Protein AF-E9CLF5-F1 (afdb_monomer)

Mean predicted aligned error: 4.52 Å

InterPro domains:
  IPR016681 Succinylglutamate desuccinylase [NF003706] (1-187)
  IPR050178 AspA/AstE family [PTHR15162] (9-185)
  IPR055438 Succinylglutamate desuccinylase/Aspartoacylase, catalytic domain [PF24827] (9-186)

Nearest PDB structures (foldseek):
  1yw4-assembly1_A  TM=9.662E-01  e=6.094E-20  Chromobacterium violaceum ATCC 12472
  1yw4-assembly1_B  TM=9.684E-01  e=2.785E-19  Chromobacterium violaceum ATCC 12472
  2bco-assembly1_A  TM=9.380E-01  e=8.314E-17  Vibrio parahaemolyticus
  2g9d-assembly1_A  TM=9.252E-01  e=2.343E-17  Vibrio cholerae MO10
  2bco-assembly2_B  TM=9.350E-01  e=1.777E-16  Vibrio parahaemolyticus

Foldseek 3Di:
DAAPDDAQEAEEEEEPLFQLFCLSVVLLVVVVVCPVVVVDHDRHNYDYYYRAVVNVVVSGRDDPDSLQQQADPPLVVDDDDPSNVRSVVVLVVVCVRLVPDPHAYEYEYEGADQDDDPFFKEKEFADDPDDADPVVVVVRVVVVGSYYHYDPDHGRGPQSNCCVPRVHRYIYIHGGHRDPPPPDDND

Sequence (187 aa):
MTPQRHYRQAIVLSAGIHGNEIAPIELLNQLVSELLAGVRPLAVRLLVVLGTPAAMRAGKRYIHNDMNRLFADPHCDFSHSEETLRAQQLEQEVKRFFDPEAAERFHYDLHTAIRGSCLPRFALLPFQTRPYSGKMLAWLDAADLDALVMHNAPCSTFSYFSSKYFNAASCTLELGKAQPFGRNDLS

Solvent-accessible surface area (backbone atoms only — not comparable to full-atom values): 10250 Å² total; per-residue (Å²): 91,74,40,97,60,92,54,63,38,35,36,38,42,34,15,19,52,38,16,44,26,32,50,44,41,52,52,50,51,51,52,51,49,33,44,75,71,60,76,39,84,66,67,41,31,37,45,82,43,76,52,32,66,70,18,36,78,68,59,25,56,46,85,88,52,66,44,63,56,40,24,69,79,43,52,85,82,51,77,93,46,74,48,54,55,45,47,53,50,50,53,50,51,51,46,59,63,56,55,89,55,83,44,52,43,34,29,46,33,36,41,39,35,91,62,94,52,100,55,50,27,32,34,42,35,50,43,69,96,64,85,78,50,66,69,58,53,52,53,48,57,75,64,69,46,71,41,79,44,74,44,93,54,87,63,30,25,61,30,28,30,42,32,73,79,66,71,21,50,33,24,36,35,30,74,21,73,49,37,61,85,95,64,54,87,86,125

Structure (mmCIF, N/CA/C/O backbone):
data_AF-E9CLF5-F1
#
_entry.id   AF-E9CLF5-F1
#
loop_
_atom_site.group_PDB
_atom_site.id
_atom_site.type_symbol
_atom_site.label_atom_id
_atom_site.label_alt_id
_atom_site.label_comp_id
_atom_site.label_asym_id
_atom_site.label_entity_id
_atom_site.label_seq_id
_atom_site.pdbx_PDB_ins_code
_atom_site.Cartn_x
_atom_site.Cartn_y
_atom_site.Cartn_z
_atom_site.occupancy
_atom_site.B_iso_or_equiv
_atom_site.auth_seq_id
_atom_site.auth_comp_id
_atom_site.auth_asym_id
_atom_site.auth_atom_id
_atom_site.pdbx_PDB_model_num
ATOM 1 N N . MET A 1 1 ? -7.906 12.816 3.319 1.00 92.56 1 MET A N 1
ATOM 2 C CA . MET A 1 1 ? -9.339 13.085 3.555 1.00 92.56 1 MET A CA 1
ATOM 3 C C . MET A 1 1 ? -9.668 12.711 4.992 1.00 92.56 1 MET A C 1
ATOM 5 O O . MET A 1 1 ? -9.296 11.626 5.424 1.00 92.56 1 MET A O 1
ATOM 9 N N . THR A 1 2 ? -10.327 13.596 5.736 1.00 93.56 2 THR A N 1
ATOM 10 C CA . THR A 1 2 ? -10.714 13.349 7.135 1.00 93.56 2 THR A CA 1
ATOM 11 C C . THR A 1 2 ? -12.237 13.395 7.225 1.00 93.56 2 THR A C 1
ATOM 13 O O . THR A 1 2 ? -12.827 14.335 6.688 1.00 93.56 2 THR A O 1
ATOM 16 N N . PRO A 1 3 ? -12.892 12.401 7.845 1.00 93.94 3 PRO A N 1
ATOM 17 C CA . PRO A 1 3 ? -14.340 12.408 7.987 1.00 93.94 3 PRO A CA 1
ATOM 18 C C . PRO A 1 3 ? -14.781 13.494 8.976 1.00 93.94 3 PRO A C 1
ATOM 20 O O . PRO A 1 3 ? -14.044 13.857 9.887 1.00 93.94 3 PRO A O 1
ATOM 23 N N . GLN A 1 4 ? -16.008 13.998 8.817 1.00 89.12 4 GLN A N 1
ATOM 24 C CA . GLN A 1 4 ? -16.581 15.001 9.732 1.00 89.12 4 GLN A CA 1
ATOM 25 C C . GLN A 1 4 ? -16.963 14.419 11.103 1.00 89.12 4 GLN A C 1
ATOM 27 O O . GLN A 1 4 ? -17.153 15.159 12.065 1.00 89.12 4 GLN A O 1
ATOM 32 N N . ARG A 1 5 ? -17.113 13.092 11.192 1.00 89.25 5 ARG A N 1
ATOM 33 C CA . ARG A 1 5 ? -17.436 12.364 12.425 1.00 89.25 5 ARG A CA 1
ATOM 34 C C . ARG A 1 5 ? -16.182 11.718 13.009 1.00 89.25 5 ARG A C 1
ATOM 36 O O . ARG A 1 5 ? -15.187 11.536 12.313 1.00 89.25 5 ARG A O 1
ATOM 43 N N . HIS A 1 6 ? -16.266 11.319 14.278 1.00 92.62 6 HIS A N 1
ATOM 44 C CA . HIS A 1 6 ? -15.228 10.522 14.927 1.00 92.62 6 HIS A CA 1
ATOM 45 C C . HIS A 1 6 ? -14.911 9.264 14.103 1.00 92.62 6 HIS A C 1
ATOM 47 O O . HIS A 1 6 ? -15.822 8.558 13.668 1.00 92.62 6 HIS A O 1
ATOM 53 N N . TYR A 1 7 ? -13.626 8.953 13.950 1.00 95.94 7 TYR A N 1
ATOM 54 C CA . TYR A 1 7 ? -13.136 7.779 13.234 1.00 95.94 7 TYR A CA 1
ATOM 55 C C . TYR A 1 7 ? -12.295 6.898 14.159 1.00 95.94 7 TYR A C 1
ATOM 57 O O . TYR A 1 7 ? -11.710 7.372 15.128 1.00 95.94 7 TYR A O 1
ATOM 65 N N . ARG A 1 8 ? -12.266 5.590 13.891 1.00 96.88 8 ARG A N 1
ATOM 66 C CA . ARG A 1 8 ? -11.454 4.628 14.661 1.00 96.88 8 ARG A CA 1
ATOM 67 C C . ARG A 1 8 ? -10.289 4.061 13.863 1.00 96.88 8 ARG A C 1
ATOM 69 O O . ARG A 1 8 ? -9.427 3.411 14.444 1.00 96.88 8 ARG A O 1
ATOM 76 N N . GLN A 1 9 ? -10.259 4.325 12.558 1.00 97.81 9 GLN A N 1
ATOM 77 C CA . GLN A 1 9 ? -9.212 3.872 11.656 1.00 97.81 9 GLN A CA 1
ATOM 78 C C . GLN A 1 9 ? -8.642 5.033 10.843 1.00 97.81 9 GLN A C 1
ATOM 80 O O . GLN A 1 9 ? -9.388 5.882 10.341 1.00 97.81 9 GLN A O 1
ATOM 85 N N . ALA A 1 10 ? -7.326 5.006 10.677 1.00 98.31 10 ALA A N 1
ATOM 86 C CA . ALA A 1 10 ? -6.585 5.793 9.711 1.00 98.31 10 ALA A CA 1
ATOM 87 C C . ALA A 1 10 ? -5.970 4.839 8.683 1.00 98.31 10 ALA A C 1
ATOM 89 O O . ALA A 1 10 ? -5.188 3.957 9.036 1.00 98.31 10 ALA A O 1
ATOM 90 N N . ILE A 1 11 ? -6.353 4.990 7.420 1.00 98.56 11 ILE A N 1
ATOM 91 C CA . ILE A 1 11 ? -6.013 4.061 6.344 1.00 98.56 11 ILE A CA 1
ATOM 92 C C . ILE A 1 11 ? -5.202 4.794 5.281 1.00 98.56 11 ILE A C 1
ATOM 94 O O . ILE A 1 11 ? -5.620 5.841 4.787 1.00 98.56 11 IL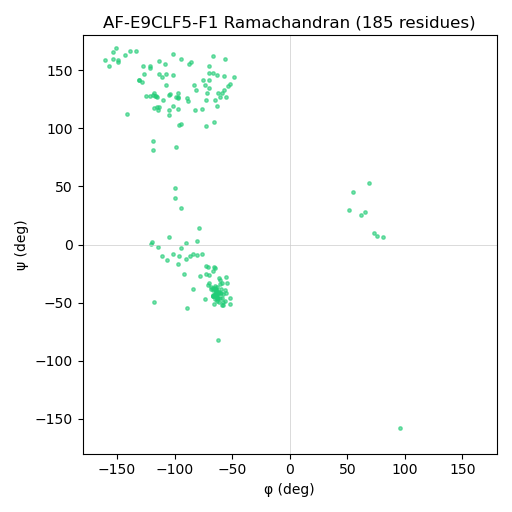E A O 1
ATOM 98 N N . VAL A 1 12 ? -4.060 4.222 4.916 1.00 98.81 12 VAL A N 1
ATOM 99 C CA . VAL A 1 12 ? -3.327 4.559 3.696 1.00 98.81 12 VAL A CA 1
ATOM 100 C C . VAL A 1 12 ? -3.707 3.540 2.626 1.00 98.81 12 VAL A C 1
ATOM 102 O O . VAL A 1 12 ? -3.614 2.334 2.856 1.00 98.81 12 VAL A O 1
ATOM 105 N N . LEU A 1 13 ? -4.147 4.022 1.469 1.00 98.56 13 LEU A N 1
ATOM 106 C CA . LEU A 1 13 ? -4.312 3.223 0.260 1.00 98.56 13 LEU A CA 1
ATOM 107 C C . LEU A 1 13 ? -3.318 3.729 -0.779 1.00 98.56 13 LEU A C 1
ATOM 109 O O . LEU A 1 13 ? -3.429 4.878 -1.212 1.00 98.56 13 LEU A O 1
ATOM 113 N N . SER A 1 14 ? -2.360 2.899 -1.175 1.00 98.56 14 SER A N 1
ATOM 114 C CA . SER A 1 14 ? -1.420 3.223 -2.248 1.00 98.56 14 SER A CA 1
ATOM 115 C C . SER A 1 14 ? -1.665 2.362 -3.474 1.00 98.56 14 SER A C 1
ATOM 117 O O . SER A 1 14 ? -2.030 1.198 -3.370 1.00 98.56 14 SER A O 1
ATOM 119 N N . ALA A 1 15 ? -1.470 2.947 -4.651 1.00 97.69 15 ALA A N 1
ATOM 120 C CA . ALA A 1 15 ? -1.398 2.222 -5.910 1.00 97.69 15 ALA A CA 1
ATOM 121 C C . ALA A 1 15 ? -0.364 2.865 -6.826 1.00 97.69 15 ALA A C 1
ATOM 123 O O . ALA A 1 15 ? 0.048 4.019 -6.648 1.00 97.69 15 ALA A O 1
ATOM 124 N N . GLY A 1 16 ? 0.045 2.118 -7.847 1.00 96.25 16 GLY A N 1
ATOM 125 C CA . GLY A 1 16 ? 0.965 2.623 -8.854 1.00 96.25 16 GLY A CA 1
ATOM 126 C C . GLY A 1 16 ? 2.356 2.932 -8.293 1.00 96.25 16 GLY A C 1
ATOM 127 O O . GLY A 1 16 ? 3.053 3.814 -8.800 1.00 96.25 16 GLY A O 1
ATOM 128 N N . ILE A 1 17 ? 2.773 2.228 -7.234 1.00 97.19 17 ILE A N 1
ATOM 129 C CA . ILE A 1 17 ? 4.188 2.177 -6.840 1.00 97.19 17 ILE A CA 1
ATOM 130 C C . ILE A 1 17 ? 5.015 1.707 -8.044 1.00 97.19 17 ILE A C 1
ATOM 132 O O . ILE A 1 17 ? 6.022 2.337 -8.380 1.00 97.19 17 ILE A O 1
ATOM 136 N N . HIS A 1 18 ? 4.502 0.709 -8.772 1.00 95.56 18 HIS A N 1
ATOM 137 C CA . HIS A 1 18 ? 4.913 0.414 -10.139 1.00 95.56 18 HIS A CA 1
ATOM 138 C C . HIS A 1 18 ? 3.947 1.034 -11.150 1.00 95.56 18 HIS A C 1
ATOM 140 O O . HIS A 1 18 ? 2.735 0.851 -11.067 1.00 95.56 18 HIS A O 1
ATOM 146 N N . GLY A 1 19 ? 4.477 1.755 -12.137 1.00 93.31 19 GLY A N 1
ATOM 147 C CA . GLY A 1 19 ? 3.655 2.538 -13.063 1.00 93.31 19 GLY A CA 1
ATOM 148 C C . GLY A 1 19 ? 2.833 1.723 -14.067 1.00 93.31 19 GLY A C 1
ATOM 149 O O . GLY A 1 19 ? 1.862 2.235 -14.612 1.00 93.31 19 GLY A O 1
ATOM 150 N N . ASN A 1 20 ? 3.192 0.464 -14.314 1.00 91.81 20 ASN A N 1
ATOM 151 C CA . ASN A 1 20 ? 2.503 -0.413 -15.264 1.00 91.81 20 ASN A CA 1
ATOM 152 C C . ASN A 1 20 ? 1.357 -1.229 -14.638 1.00 91.81 20 ASN A C 1
ATOM 154 O O . ASN A 1 20 ? 0.740 -2.036 -15.329 1.00 91.81 20 ASN A O 1
ATOM 158 N N . GLU A 1 21 ? 1.086 -1.049 -13.347 1.00 92.50 21 GLU A N 1
ATOM 159 C CA . GLU A 1 21 ? 0.062 -1.782 -12.600 1.00 92.50 21 GLU A CA 1
ATOM 160 C C . GLU A 1 21 ? -1.203 -0.925 -12.499 1.00 92.50 21 GLU A C 1
ATOM 162 O O . GLU A 1 21 ? -1.399 -0.162 -11.555 1.00 92.50 21 GLU A O 1
ATOM 167 N N . ILE A 1 22 ? -2.029 -0.992 -13.546 1.00 89.31 22 ILE A N 1
ATOM 168 C CA . ILE A 1 22 ? -3.080 0.000 -13.801 1.00 89.31 22 ILE A CA 1
ATOM 169 C C . ILE A 1 22 ? -4.378 -0.264 -13.032 1.00 89.31 22 ILE A C 1
ATOM 171 O O . ILE A 1 22 ? -4.982 0.691 -12.547 1.00 89.31 22 ILE A O 1
ATOM 175 N N . ALA A 1 23 ? -4.791 -1.525 -12.874 1.00 90.25 23 ALA A N 1
ATOM 176 C CA . ALA A 1 23 ? -6.073 -1.868 -12.242 1.00 90.25 23 ALA A CA 1
ATOM 177 C C . ALA A 1 23 ? -6.267 -1.201 -10.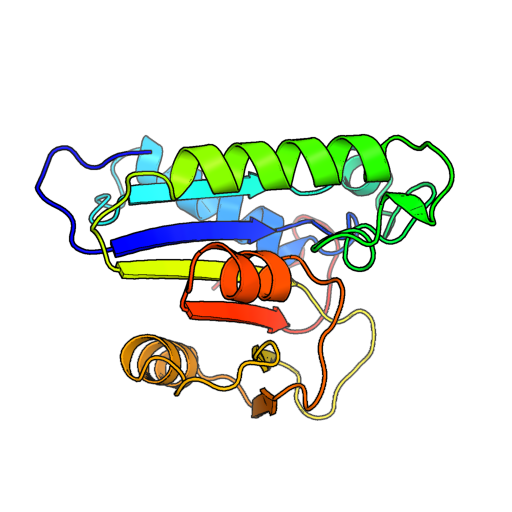866 1.00 90.25 23 ALA A C 1
ATOM 179 O O . ALA A 1 23 ? -7.304 -0.577 -10.636 1.00 90.25 23 ALA A O 1
ATOM 180 N N . PRO A 1 24 ? -5.267 -1.223 -9.960 1.00 93.69 24 PRO A N 1
ATOM 181 C CA . PRO A 1 24 ? -5.431 -0.594 -8.658 1.00 93.69 24 PRO A CA 1
ATOM 182 C C . PRO A 1 24 ? -5.470 0.938 -8.719 1.00 93.69 24 PRO A C 1
ATOM 184 O O . PRO A 1 24 ? -6.091 1.572 -7.869 1.00 93.69 24 PRO A O 1
ATOM 187 N N . ILE A 1 25 ? -4.845 1.549 -9.731 1.00 94.25 25 ILE A N 1
ATOM 188 C CA . ILE A 1 25 ? -4.916 2.999 -9.961 1.00 94.25 25 ILE A CA 1
ATOM 189 C C . ILE A 1 25 ? -6.346 3.388 -10.353 1.00 94.25 25 ILE A C 1
ATOM 191 O O . ILE A 1 25 ? -6.885 4.360 -9.823 1.00 94.25 25 ILE A O 1
ATOM 195 N N . GLU A 1 26 ? -6.973 2.620 -11.246 1.00 93.06 26 GLU A N 1
ATOM 196 C CA . GLU A 1 26 ? -8.363 2.835 -11.661 1.00 93.06 26 GLU A CA 1
ATOM 197 C C . GLU A 1 26 ? -9.336 2.643 -10.495 1.00 93.06 26 GLU A C 1
ATOM 199 O O . GLU A 1 26 ? -10.195 3.499 -10.272 1.00 93.06 26 GLU A O 1
ATOM 204 N N . LEU A 1 27 ? -9.137 1.592 -9.692 1.00 92.75 27 LEU A N 1
ATOM 205 C CA . LEU A 1 27 ? -9.929 1.328 -8.492 1.00 92.75 27 LEU A CA 1
ATOM 206 C C . LEU A 1 27 ? -9.853 2.490 -7.488 1.00 92.75 27 LEU A C 1
ATOM 208 O O . LEU A 1 27 ? -10.880 2.949 -6.983 1.00 92.75 2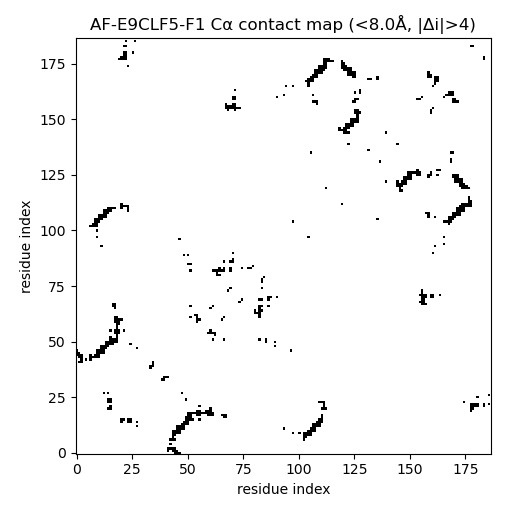7 LEU A O 1
ATOM 212 N N . LEU A 1 28 ? -8.649 3.014 -7.218 1.00 95.44 28 LEU A N 1
ATOM 213 C CA . LEU A 1 28 ? -8.498 4.177 -6.338 1.00 95.44 28 LEU A CA 1
ATOM 214 C C . LEU A 1 28 ? -9.135 5.434 -6.929 1.00 95.44 28 LEU A C 1
ATOM 216 O O . LEU A 1 28 ? -9.750 6.202 -6.189 1.00 95.44 28 LEU A O 1
ATOM 220 N N . ASN A 1 29 ? -9.028 5.647 -8.241 1.00 95.12 29 ASN A N 1
ATOM 221 C CA . ASN A 1 29 ? -9.663 6.785 -8.897 1.00 95.12 29 ASN A CA 1
ATOM 222 C C . ASN A 1 29 ? -11.195 6.725 -8.787 1.00 95.12 29 ASN A C 1
ATOM 224 O O . ASN A 1 29 ? -11.826 7.739 -8.477 1.00 95.12 29 ASN A O 1
ATOM 228 N N . GLN A 1 30 ? -11.790 5.545 -8.981 1.00 94.62 30 GLN A N 1
ATOM 229 C CA . GLN A 1 30 ? -13.224 5.337 -8.786 1.00 94.62 30 GLN A CA 1
ATOM 230 C C . GLN A 1 30 ? -13.626 5.608 -7.332 1.00 94.62 30 GLN A C 1
ATOM 232 O O . GLN A 1 30 ? -14.533 6.405 -7.094 1.00 94.62 30 GLN A O 1
ATOM 237 N N . LEU A 1 31 ? -12.914 5.028 -6.359 1.00 95.50 31 LEU A N 1
ATOM 238 C CA . LEU A 1 31 ? -13.186 5.242 -4.937 1.00 95.50 31 LEU A CA 1
ATOM 239 C C . LEU A 1 31 ? -13.141 6.730 -4.564 1.00 95.50 31 LEU A C 1
ATOM 241 O O . LEU A 1 31 ? -14.053 7.236 -3.913 1.00 95.50 31 LEU A O 1
ATOM 245 N N . VAL A 1 32 ? -12.093 7.447 -4.977 1.00 96.94 32 VAL A N 1
ATOM 246 C CA . VAL A 1 32 ? -11.962 8.885 -4.701 1.00 96.94 32 VAL A CA 1
ATOM 247 C C . VAL A 1 32 ? -13.099 9.667 -5.354 1.00 96.94 32 VAL A C 1
ATOM 249 O O . VAL A 1 32 ? -13.668 10.549 -4.712 1.00 96.94 32 VAL A O 1
ATOM 252 N N . SER A 1 33 ? -13.477 9.320 -6.584 1.00 96.88 33 SER A N 1
ATOM 253 C CA . SER A 1 33 ? -14.590 9.963 -7.290 1.00 96.88 33 SER A CA 1
ATOM 254 C C . SER A 1 33 ? -15.921 9.761 -6.558 1.00 96.88 33 SER A C 1
ATOM 256 O O . SER A 1 33 ? -16.644 10.731 -6.334 1.00 96.88 33 SER A O 1
ATOM 258 N N . GLU A 1 34 ? -16.222 8.539 -6.106 1.00 96.88 34 GLU A N 1
ATOM 259 C CA . GLU A 1 34 ? -17.423 8.228 -5.316 1.00 96.88 34 GLU A CA 1
ATOM 260 C C . GLU A 1 34 ? -17.460 8.988 -3.982 1.00 96.88 34 GLU A C 1
ATOM 262 O O . GLU A 1 34 ? -18.515 9.486 -3.578 1.00 96.88 34 GLU A O 1
ATOM 267 N N . LEU A 1 35 ? -16.315 9.093 -3.297 1.00 96.12 35 LEU A N 1
ATOM 268 C CA . LEU A 1 35 ? -16.198 9.821 -2.031 1.00 96.12 35 LEU A CA 1
ATOM 269 C C . LEU A 1 35 ? -16.411 11.328 -2.223 1.00 96.12 35 LEU A C 1
ATOM 271 O O . LEU A 1 35 ? -17.119 11.953 -1.437 1.00 96.12 35 LEU A O 1
ATOM 275 N N . LEU A 1 36 ? -15.811 11.918 -3.261 1.00 95.62 36 LEU A N 1
ATOM 276 C CA . LEU A 1 36 ? -15.941 13.349 -3.557 1.00 95.62 36 LEU A CA 1
ATOM 277 C C . LEU A 1 36 ? -17.343 13.714 -4.059 1.00 95.62 36 LEU A C 1
ATOM 279 O O . LEU A 1 36 ? -17.835 14.795 -3.748 1.00 95.62 36 LEU A O 1
ATOM 283 N N . ALA A 1 37 ? -18.000 12.807 -4.785 1.00 96.69 37 ALA A N 1
ATOM 284 C CA . ALA A 1 37 ? -19.384 12.969 -5.225 1.00 96.69 37 ALA A CA 1
ATOM 285 C C . ALA A 1 37 ? -20.415 12.736 -4.101 1.00 96.69 37 ALA A C 1
ATOM 287 O O . ALA A 1 37 ? -21.604 12.966 -4.306 1.00 96.69 37 ALA A O 1
ATOM 288 N N . GLY A 1 38 ? -19.989 12.256 -2.926 1.00 94.69 38 GLY A N 1
ATOM 289 C CA . GLY A 1 38 ? -20.881 11.928 -1.811 1.00 94.69 38 GLY A CA 1
ATOM 290 C C . GLY A 1 38 ? -21.714 10.657 -2.018 1.00 94.69 38 GLY A C 1
ATOM 291 O O . GLY A 1 38 ? -22.595 10.376 -1.209 1.00 94.69 38 GLY A O 1
ATOM 292 N N . VAL A 1 39 ? -21.426 9.873 -3.063 1.00 96.81 39 VAL A N 1
ATOM 293 C CA . VAL A 1 39 ? -22.065 8.571 -3.333 1.00 96.81 39 VAL A CA 1
ATOM 294 C C . VAL A 1 39 ? -21.728 7.578 -2.223 1.00 96.81 39 VAL A C 1
ATOM 296 O O . VAL A 1 39 ? -22.579 6.801 -1.790 1.00 96.81 39 VAL A O 1
ATOM 299 N N . ARG A 1 40 ? -20.488 7.634 -1.723 1.00 93.94 40 ARG A N 1
ATOM 300 C CA . ARG A 1 40 ? -20.011 6.811 -0.612 1.00 93.94 40 ARG A CA 1
ATOM 301 C C . ARG A 1 40 ? -19.631 7.698 0.578 1.00 93.94 40 ARG A C 1
ATOM 303 O O . ARG A 1 40 ? -18.834 8.620 0.411 1.00 93.94 40 ARG A O 1
ATOM 310 N N . PRO A 1 41 ? -20.139 7.434 1.796 1.00 94.31 41 PRO A N 1
ATOM 311 C CA . PRO A 1 41 ? -19.734 8.193 2.972 1.00 94.31 41 PRO A CA 1
ATOM 312 C C . PRO A 1 41 ? -18.315 7.813 3.417 1.00 94.31 41 PRO A C 1
ATOM 314 O O . PRO A 1 41 ? -17.965 6.634 3.501 1.00 94.31 41 PRO A O 1
ATOM 317 N N . LEU A 1 42 ? -17.506 8.811 3.778 1.00 96.62 42 LEU A N 1
ATOM 318 C CA . LEU A 1 42 ? -16.195 8.588 4.387 1.00 96.62 42 LEU A CA 1
ATOM 319 C C . LEU A 1 42 ? -16.350 8.324 5.894 1.00 96.62 42 LEU A C 1
ATOM 321 O O . LEU A 1 42 ? -16.769 9.209 6.638 1.00 96.62 42 LEU A O 1
ATOM 325 N N . ALA A 1 43 ? -15.991 7.119 6.346 1.00 95.56 43 ALA A N 1
ATOM 326 C CA . ALA A 1 43 ? -16.063 6.715 7.760 1.00 95.56 43 ALA A CA 1
ATOM 327 C C . ALA A 1 43 ? -14.692 6.623 8.459 1.00 95.56 43 ALA A C 1
ATOM 329 O O . ALA A 1 43 ? -14.618 6.538 9.684 1.00 95.56 43 ALA A O 1
ATOM 330 N N . VAL A 1 44 ? -13.607 6.640 7.684 1.00 96.75 44 VAL A N 1
ATOM 331 C CA . VAL A 1 44 ? -12.223 6.499 8.156 1.00 96.75 44 VAL A CA 1
ATOM 332 C C . VAL A 1 44 ? -11.415 7.719 7.750 1.00 96.75 44 VAL A C 1
ATOM 334 O O . VAL A 1 44 ? -11.723 8.359 6.742 1.00 96.75 44 VAL A O 1
ATOM 337 N N . ARG A 1 45 ? -10.354 8.039 8.491 1.00 97.81 45 ARG A N 1
ATOM 338 C CA . ARG A 1 45 ? -9.362 8.991 7.992 1.00 97.81 45 ARG A CA 1
ATOM 339 C C . ARG A 1 45 ? -8.558 8.296 6.897 1.00 97.81 45 ARG A C 1
ATOM 341 O O . ARG A 1 45 ? -8.036 7.212 7.116 1.00 97.81 45 ARG A O 1
ATOM 348 N N . LEU A 1 46 ? -8.508 8.884 5.709 1.00 98.25 46 LEU A N 1
ATOM 349 C CA . LEU A 1 46 ? -8.001 8.229 4.504 1.00 98.25 46 LEU A CA 1
ATOM 350 C C . LEU A 1 46 ? -6.891 9.059 3.859 1.00 98.25 46 LEU A C 1
ATOM 352 O O . LEU A 1 46 ? -7.095 10.238 3.557 1.00 98.25 46 LEU A O 1
ATOM 356 N N . LEU A 1 47 ? -5.747 8.439 3.591 1.00 98.56 47 LEU A N 1
ATOM 357 C CA . LEU A 1 47 ? -4.723 8.943 2.681 1.00 98.56 47 LEU A CA 1
ATOM 358 C C . LEU A 1 47 ? -4.707 8.056 1.437 1.00 98.56 47 LEU A C 1
ATOM 360 O O . LEU A 1 47 ? -4.530 6.847 1.544 1.00 98.56 47 LEU A O 1
ATOM 364 N N . VAL A 1 48 ? -4.880 8.663 0.265 1.00 98.31 48 VAL A N 1
ATOM 365 C CA . VAL A 1 48 ? -4.756 7.980 -1.026 1.00 98.31 48 VAL A CA 1
ATOM 366 C C . VAL A 1 48 ? -3.438 8.402 -1.660 1.00 98.31 48 VAL A C 1
ATOM 368 O O . VAL A 1 48 ? -3.150 9.596 -1.745 1.00 98.31 48 VAL A O 1
ATOM 371 N N . VAL A 1 49 ? -2.636 7.430 -2.084 1.00 98.12 49 VAL A N 1
ATOM 372 C CA . VAL A 1 49 ? -1.296 7.636 -2.633 1.00 98.12 49 VAL A CA 1
ATOM 373 C C . VAL A 1 49 ? -1.222 7.075 -4.047 1.00 98.12 49 VAL A C 1
ATOM 375 O O . VAL A 1 49 ? -1.498 5.902 -4.281 1.00 98.12 49 VAL A O 1
ATOM 378 N N . LEU A 1 50 ? -0.762 7.907 -4.980 1.00 96.75 50 LEU A N 1
ATOM 379 C CA . LEU A 1 50 ? -0.269 7.457 -6.279 1.00 96.75 50 LEU A CA 1
ATOM 380 C C . LEU A 1 50 ? 1.257 7.454 -6.249 1.00 96.75 50 LEU A C 1
ATOM 382 O O . LEU A 1 50 ? 1.875 8.500 -6.032 1.00 96.75 50 LEU A O 1
ATOM 386 N N . GLY A 1 51 ? 1.849 6.279 -6.451 1.00 95.56 51 GLY A N 1
ATOM 387 C CA . GLY A 1 51 ? 3.280 6.038 -6.301 1.00 95.56 51 GLY A CA 1
ATOM 388 C C . GLY A 1 51 ? 4.146 6.855 -7.256 1.00 95.56 51 GLY A C 1
ATOM 389 O O . GLY A 1 51 ? 4.659 7.910 -6.877 1.00 95.56 51 GLY A O 1
ATOM 390 N N . THR A 1 52 ? 4.298 6.377 -8.494 1.00 93.06 52 THR A N 1
ATOM 391 C CA . THR A 1 52 ? 5.254 6.919 -9.475 1.00 93.06 52 THR A CA 1
ATOM 392 C C . THR A 1 52 ? 4.550 7.463 -10.730 1.00 93.06 52 THR A C 1
ATOM 394 O O . THR A 1 52 ? 4.532 6.790 -11.764 1.00 93.06 52 THR A O 1
ATOM 397 N N . PRO A 1 53 ? 4.004 8.700 -10.717 1.00 92.25 53 PRO A N 1
ATOM 398 C CA . PRO A 1 53 ? 3.304 9.275 -11.872 1.00 92.25 53 PRO A CA 1
ATOM 399 C C . PRO A 1 53 ? 4.109 9.296 -13.180 1.00 92.25 53 PRO A C 1
ATOM 401 O O . PRO A 1 53 ? 3.534 9.161 -14.257 1.00 92.25 53 PRO A O 1
ATOM 404 N N . ALA A 1 54 ? 5.435 9.457 -13.112 1.00 92.81 54 ALA A N 1
ATOM 405 C CA . ALA A 1 54 ? 6.299 9.403 -14.292 1.00 92.81 54 ALA A CA 1
ATOM 406 C C . ALA A 1 54 ? 6.296 8.007 -14.942 1.00 92.81 54 ALA A C 1
ATOM 408 O O . ALA A 1 54 ? 6.076 7.891 -16.147 1.00 92.81 54 ALA A O 1
ATOM 409 N N . ALA A 1 55 ? 6.449 6.950 -14.138 1.00 94.69 55 ALA A N 1
ATOM 410 C CA . ALA A 1 55 ? 6.380 5.568 -14.602 1.00 94.69 55 ALA A CA 1
ATOM 411 C C . ALA A 1 55 ? 4.979 5.214 -15.124 1.00 94.69 55 ALA A C 1
ATOM 413 O O . ALA A 1 55 ? 4.875 4.546 -16.151 1.00 94.69 55 ALA A O 1
ATOM 414 N N . MET A 1 56 ? 3.919 5.728 -14.482 1.00 93.50 56 MET A N 1
ATOM 415 C CA . MET A 1 56 ? 2.533 5.567 -14.946 1.00 93.50 56 MET A CA 1
ATOM 416 C C . MET A 1 56 ? 2.341 6.139 -16.350 1.00 93.50 56 MET A C 1
ATOM 418 O O . MET A 1 56 ? 1.889 5.435 -17.249 1.00 93.50 56 MET A O 1
ATOM 422 N N . ARG A 1 57 ? 2.747 7.399 -16.572 1.00 93.12 57 ARG A N 1
ATOM 423 C CA . ARG A 1 57 ? 2.660 8.043 -17.895 1.00 93.12 57 ARG A CA 1
ATOM 424 C C . ARG A 1 57 ? 3.472 7.305 -18.957 1.00 93.12 57 ARG A C 1
ATOM 426 O O . ARG A 1 57 ? 3.072 7.275 -20.114 1.00 93.12 57 ARG A O 1
ATOM 433 N N . ALA A 1 58 ? 4.603 6.722 -18.567 1.00 93.94 58 ALA A N 1
ATOM 434 C CA . ALA A 1 58 ? 5.446 5.936 -19.460 1.00 93.94 58 ALA A CA 1
ATOM 435 C C . ALA A 1 58 ? 4.945 4.494 -19.678 1.00 93.94 58 ALA A C 1
ATOM 437 O O . ALA A 1 58 ? 5.518 3.790 -20.507 1.00 93.94 58 ALA A O 1
ATOM 438 N N . GLY A 1 59 ? 3.940 4.027 -18.926 1.00 90.94 59 GLY A N 1
ATOM 439 C CA . GLY A 1 59 ? 3.492 2.631 -18.937 1.00 90.94 59 GLY A CA 1
ATOM 440 C C . GLY A 1 59 ? 4.573 1.636 -18.495 1.00 90.94 59 GLY A C 1
ATOM 441 O O . GLY A 1 59 ? 4.565 0.481 -18.918 1.00 90.94 59 GLY A O 1
ATOM 442 N N . LYS A 1 60 ? 5.542 2.080 -17.685 1.00 93.81 60 LYS A N 1
ATOM 443 C CA . LYS A 1 60 ? 6.685 1.275 -17.231 1.00 93.81 60 LYS A CA 1
ATOM 444 C C . LYS A 1 60 ? 6.546 0.916 -15.760 1.00 93.81 60 LYS A C 1
ATOM 446 O O . LYS A 1 60 ? 5.935 1.649 -14.992 1.00 93.81 60 LYS A O 1
ATOM 451 N N . ARG A 1 61 ? 7.186 -0.183 -15.351 1.00 93.31 61 ARG A N 1
ATOM 452 C CA . ARG A 1 61 ? 7.288 -0.559 -13.933 1.00 93.31 61 ARG A CA 1
ATOM 453 C C . ARG A 1 61 ? 7.952 0.545 -13.110 1.00 93.31 61 ARG A C 1
ATOM 455 O O . ARG A 1 61 ? 7.394 0.984 -12.115 1.00 93.31 61 ARG A O 1
ATOM 462 N N . TYR A 1 62 ? 9.094 1.029 -13.577 1.00 93.94 62 TYR A N 1
ATOM 463 C CA . TYR A 1 62 ? 9.836 2.166 -13.036 1.00 93.94 62 TYR A CA 1
ATOM 464 C C . TYR A 1 62 ? 10.613 2.847 -14.174 1.00 93.94 62 TYR A C 1
ATOM 466 O O . TYR A 1 62 ? 10.683 2.302 -15.282 1.00 93.94 62 TYR A O 1
ATOM 474 N N . ILE A 1 63 ? 11.169 4.036 -13.933 1.00 93.50 63 ILE A N 1
ATOM 475 C CA . ILE A 1 63 ? 12.011 4.750 -14.902 1.00 93.50 63 ILE A CA 1
ATOM 476 C C . ILE A 1 63 ? 13.477 4.341 -14.723 1.00 93.50 63 ILE A C 1
ATOM 478 O O . ILE A 1 63 ? 14.092 3.867 -15.678 1.00 93.50 63 ILE A O 1
ATOM 482 N N . HIS A 1 64 ? 14.009 4.467 -13.506 1.00 91.50 64 HIS A N 1
ATOM 483 C CA . HIS A 1 64 ? 15.396 4.164 -13.153 1.00 91.50 64 HIS A CA 1
ATOM 484 C C . HIS A 1 64 ? 15.507 3.047 -12.115 1.00 91.50 64 HIS A C 1
ATOM 486 O O . HIS A 1 64 ? 16.249 2.093 -12.334 1.00 91.50 64 HIS A O 1
ATOM 492 N N . ASN A 1 65 ? 14.755 3.137 -11.015 1.00 90.75 65 ASN A N 1
ATOM 493 C CA . ASN A 1 65 ? 14.867 2.221 -9.878 1.00 90.75 65 ASN A CA 1
ATOM 494 C C . ASN A 1 65 ? 13.496 1.692 -9.451 1.00 90.75 65 ASN A C 1
ATOM 496 O O . ASN A 1 65 ? 12.519 2.438 -9.422 1.00 90.75 65 ASN A O 1
ATOM 500 N N . ASP A 1 66 ? 13.427 0.416 -9.065 1.00 92.81 66 ASP A N 1
ATOM 501 C CA . ASP A 1 66 ? 12.206 -0.161 -8.497 1.00 92.81 66 ASP A CA 1
ATOM 502 C C . ASP A 1 66 ? 11.903 0.506 -7.146 1.00 92.81 66 ASP A C 1
ATOM 504 O O . ASP A 1 66 ? 12.565 0.236 -6.143 1.00 92.81 66 ASP A O 1
ATOM 508 N N . MET A 1 67 ? 10.896 1.386 -7.126 1.00 93.50 67 MET A N 1
ATOM 509 C CA . MET A 1 67 ? 10.555 2.172 -5.943 1.00 93.50 67 MET A CA 1
ATOM 510 C C . MET A 1 67 ? 10.145 1.295 -4.755 1.00 93.50 67 MET A C 1
ATOM 512 O O . MET A 1 67 ? 10.431 1.659 -3.618 1.00 93.50 67 MET A O 1
ATOM 516 N N . ASN A 1 68 ? 9.585 0.099 -4.985 1.00 94.19 68 ASN A N 1
ATOM 517 C CA . ASN A 1 68 ? 9.239 -0.835 -3.908 1.00 94.19 68 ASN A CA 1
ATOM 518 C C . ASN A 1 68 ? 10.454 -1.617 -3.364 1.00 94.19 68 ASN A C 1
ATOM 520 O O . ASN A 1 68 ? 10.304 -2.631 -2.678 1.00 94.19 68 ASN A O 1
ATOM 524 N N . ARG A 1 69 ? 11.669 -1.167 -3.702 1.00 93.56 69 ARG A N 1
ATOM 525 C CA . ARG A 1 69 ? 12.945 -1.558 -3.087 1.00 93.56 69 ARG A CA 1
ATOM 526 C C . ARG A 1 69 ? 13.616 -0.410 -2.348 1.00 93.56 69 ARG A C 1
ATOM 528 O O . ARG A 1 69 ? 14.682 -0.625 -1.773 1.00 93.56 69 ARG A O 1
ATOM 535 N N . LEU A 1 70 ? 13.012 0.777 -2.386 1.00 93.94 70 LEU A N 1
ATOM 536 C CA . LEU A 1 70 ? 13.588 2.005 -1.865 1.00 93.94 70 LEU A CA 1
ATOM 537 C C . LEU A 1 70 ? 13.019 2.396 -0.493 1.00 93.94 70 LEU A C 1
ATOM 539 O O . LEU A 1 70 ? 13.568 3.289 0.125 1.00 93.94 70 LEU A O 1
ATOM 543 N N . PHE A 1 71 ? 11.989 1.740 0.035 1.00 94.88 71 PHE A N 1
ATOM 544 C CA . PHE A 1 71 ? 11.405 2.125 1.326 1.00 94.88 71 PHE A CA 1
ATOM 545 C C . PHE A 1 71 ? 12.118 1.490 2.526 1.00 94.88 71 PHE A C 1
ATOM 547 O O . PHE A 1 71 ? 12.694 0.411 2.406 1.00 94.88 71 PHE A O 1
ATOM 554 N N . ALA A 1 72 ? 11.993 2.106 3.705 1.00 89.12 72 ALA A N 1
ATOM 555 C CA . ALA A 1 72 ? 12.497 1.621 4.997 1.00 89.12 72 ALA A CA 1
ATOM 556 C C . ALA A 1 72 ? 14.032 1.597 5.166 1.00 89.12 72 ALA A C 1
ATOM 558 O O . ALA A 1 72 ? 14.594 0.583 5.584 1.00 89.12 72 ALA A O 1
ATOM 559 N N . ASP A 1 73 ? 14.677 2.742 4.914 1.00 78.75 73 ASP A N 1
ATOM 560 C CA . ASP A 1 73 ? 16.131 3.019 5.004 1.00 78.75 73 ASP A CA 1
ATOM 561 C C . ASP A 1 73 ? 17.081 2.596 3.849 1.00 78.75 73 ASP A C 1
ATOM 563 O O . ASP A 1 73 ? 18.284 2.795 4.002 1.00 78.75 73 ASP A O 1
ATOM 567 N N . PRO A 1 74 ? 16.674 2.080 2.676 1.00 65.62 74 PRO A N 1
ATOM 568 C CA . PRO A 1 74 ? 17.635 1.655 1.654 1.00 65.62 74 PRO A CA 1
ATOM 569 C C . PRO A 1 74 ? 18.112 2.822 0.770 1.00 65.62 74 PRO A C 1
ATOM 571 O O . PRO A 1 74 ? 19.036 2.646 -0.012 1.00 65.62 74 PRO A O 1
ATOM 574 N N . HIS A 1 75 ? 17.521 4.023 0.876 1.00 61.84 75 HIS A N 1
ATOM 575 C CA . HIS A 1 75 ? 17.862 5.186 0.039 1.00 61.84 75 HIS A CA 1
ATOM 576 C C . HIS A 1 75 ? 19.339 5.586 0.070 1.00 61.84 75 HIS A C 1
ATOM 578 O O . HIS A 1 75 ? 19.820 6.162 -0.901 1.00 61.84 75 HIS A O 1
ATOM 584 N N . CYS A 1 76 ? 20.045 5.309 1.168 1.00 59.38 76 CYS A N 1
ATOM 585 C CA . CYS A 1 76 ? 21.460 5.646 1.314 1.00 59.38 76 CYS A CA 1
ATOM 586 C C . CYS A 1 76 ? 22.363 4.846 0.362 1.00 59.38 76 CYS A C 1
ATOM 588 O O . CYS A 1 76 ? 23.448 5.317 0.030 1.00 59.38 76 CYS A O 1
ATOM 590 N N . ASP A 1 77 ? 21.901 3.681 -0.102 1.00 71.12 77 ASP A N 1
ATOM 591 C CA . ASP A 1 77 ? 22.677 2.768 -0.947 1.00 71.12 77 ASP A CA 1
ATOM 592 C C . ASP A 1 77 ? 22.391 2.949 -2.450 1.00 71.12 77 ASP A C 1
ATOM 594 O O . ASP A 1 77 ? 23.100 2.392 -3.291 1.00 71.12 77 ASP A O 1
ATOM 598 N N . PHE A 1 78 ? 21.367 3.732 -2.816 1.00 75.38 78 PHE A N 1
ATOM 599 C CA . PHE A 1 78 ? 21.000 3.989 -4.211 1.00 75.38 78 PHE A CA 1
ATOM 600 C C . PHE A 1 78 ? 21.502 5.347 -4.693 1.00 75.38 78 PHE A C 1
ATOM 602 O O . PHE A 1 78 ? 21.503 6.342 -3.968 1.00 75.38 78 PHE A O 1
ATOM 609 N N . SER A 1 79 ? 21.873 5.409 -5.973 1.00 80.81 79 SER A N 1
ATOM 610 C CA . SER A 1 79 ? 22.158 6.681 -6.624 1.00 80.81 79 SER A CA 1
ATOM 611 C C . SER A 1 79 ? 20.910 7.564 -6.667 1.00 80.81 79 SER A C 1
ATOM 613 O O . SER A 1 79 ? 19.775 7.100 -6.821 1.00 80.81 79 SER A O 1
ATOM 615 N N . HIS A 1 80 ? 21.139 8.870 -6.548 1.00 84.12 80 HIS A N 1
ATOM 616 C CA . HIS A 1 80 ? 20.082 9.865 -6.625 1.00 84.12 80 HIS A CA 1
ATOM 617 C C . HIS A 1 80 ? 19.294 9.741 -7.939 1.00 84.12 80 HIS A C 1
ATOM 619 O O . HIS A 1 80 ? 19.865 9.741 -9.028 1.00 84.12 80 HIS A O 1
ATOM 625 N N . SER A 1 81 ? 17.975 9.638 -7.818 1.00 88.69 81 SER A N 1
ATOM 626 C CA . SER A 1 81 ? 17.015 9.513 -8.920 1.00 88.69 81 SER A CA 1
ATOM 627 C C . SER A 1 81 ? 15.647 10.066 -8.517 1.00 88.69 81 SER A C 1
ATOM 629 O O . SER A 1 81 ? 15.361 10.248 -7.327 1.00 88.69 81 SER A O 1
ATOM 631 N N . GLU A 1 82 ? 14.772 10.291 -9.498 1.00 90.06 82 GLU A N 1
ATOM 632 C CA . GLU A 1 82 ? 13.397 10.728 -9.239 1.00 90.06 82 GLU A CA 1
ATOM 633 C C . GLU A 1 82 ? 12.655 9.763 -8.302 1.00 90.06 82 GLU A C 1
ATOM 635 O O . GLU A 1 82 ? 11.953 10.218 -7.400 1.00 90.06 82 GLU A O 1
ATOM 640 N N . GLU A 1 83 ? 12.850 8.446 -8.435 1.00 93.31 83 GLU A N 1
ATOM 641 C CA . GLU A 1 83 ? 12.217 7.465 -7.547 1.00 93.31 83 GLU A CA 1
ATOM 642 C C . GLU A 1 83 ? 12.752 7.513 -6.113 1.00 93.31 83 GLU A C 1
ATOM 644 O O . GLU A 1 83 ? 11.968 7.369 -5.177 1.00 93.31 83 GLU A O 1
ATOM 649 N N . THR A 1 84 ? 14.051 7.769 -5.907 1.00 92.69 84 THR A N 1
ATOM 650 C CA . THR A 1 84 ? 14.596 7.933 -4.543 1.00 92.69 84 THR A CA 1
ATOM 651 C C . THR A 1 84 ? 14.008 9.158 -3.847 1.00 92.69 84 THR A C 1
ATOM 653 O O . THR A 1 84 ? 13.590 9.068 -2.694 1.00 92.69 84 THR A O 1
ATOM 656 N N . LEU A 1 85 ? 13.887 10.281 -4.563 1.00 92.75 85 LEU A N 1
ATOM 657 C CA . LEU A 1 85 ? 13.236 11.487 -4.053 1.00 92.75 85 LEU A CA 1
ATOM 658 C C . LEU A 1 85 ? 11.752 11.245 -3.784 1.00 92.75 85 LEU A C 1
ATOM 660 O O . LEU A 1 85 ? 11.223 11.661 -2.753 1.00 92.75 85 LEU A O 1
ATOM 664 N N . ARG A 1 86 ? 11.071 10.561 -4.707 1.00 95.12 86 ARG A N 1
ATOM 665 C CA . ARG A 1 86 ? 9.647 10.270 -4.581 1.00 95.12 86 ARG A CA 1
ATOM 666 C C . ARG A 1 86 ? 9.363 9.380 -3.380 1.00 95.12 86 ARG A C 1
ATOM 668 O O . ARG A 1 86 ? 8.451 9.684 -2.621 1.00 95.12 86 ARG A O 1
ATOM 675 N N . ALA A 1 87 ? 10.136 8.321 -3.181 1.00 95.50 87 ALA A N 1
ATOM 676 C CA . ALA A 1 87 ? 9.955 7.440 -2.039 1.00 95.50 87 ALA A CA 1
ATOM 677 C C . ALA A 1 87 ? 10.175 8.181 -0.707 1.00 95.50 87 ALA A C 1
ATOM 679 O O . ALA A 1 87 ? 9.309 8.095 0.159 1.00 95.50 87 ALA A O 1
ATOM 680 N N . GLN A 1 88 ? 11.204 9.032 -0.591 1.00 94.31 88 GLN A N 1
ATOM 681 C CA . GLN A 1 88 ? 11.388 9.897 0.586 1.00 94.31 88 GLN A CA 1
ATOM 682 C C . GLN A 1 88 ? 10.186 10.822 0.832 1.00 94.31 88 GLN A C 1
ATOM 684 O O . GLN A 1 88 ? 9.736 10.980 1.968 1.00 94.31 88 GLN A O 1
ATOM 689 N N . GLN A 1 89 ? 9.636 11.428 -0.225 1.00 96.31 89 GLN A N 1
ATOM 690 C CA . GLN A 1 89 ? 8.426 12.248 -0.112 1.00 96.31 89 GLN A CA 1
ATOM 691 C C . GLN A 1 89 ? 7.241 11.425 0.405 1.00 96.31 89 GLN A C 1
ATOM 693 O O . GLN A 1 89 ? 6.533 11.872 1.304 1.00 96.31 89 GLN A O 1
ATOM 698 N N . LEU A 1 90 ? 7.028 10.221 -0.134 1.00 97.56 90 LEU A N 1
ATOM 699 C CA . LEU A 1 90 ? 5.943 9.336 0.292 1.00 97.56 90 LEU A CA 1
ATOM 700 C C . LEU A 1 90 ? 6.103 8.894 1.751 1.00 97.56 90 LEU A C 1
ATOM 702 O O . LEU A 1 90 ? 5.127 8.922 2.500 1.00 97.56 90 LEU A O 1
ATOM 706 N N . GLU A 1 91 ? 7.319 8.564 2.187 1.00 97.19 91 GLU A N 1
ATOM 707 C CA . GLU A 1 91 ? 7.608 8.259 3.591 1.00 97.19 91 GLU A CA 1
ATOM 708 C C . GLU A 1 91 ? 7.279 9.445 4.510 1.00 97.19 91 GLU A C 1
ATOM 710 O O . GLU A 1 91 ? 6.666 9.265 5.565 1.00 97.19 91 GLU A O 1
ATOM 715 N N . GLN A 1 92 ? 7.615 10.672 4.098 1.00 96.94 92 GLN A N 1
ATOM 716 C CA . GLN A 1 92 ? 7.288 11.886 4.850 1.00 96.94 92 GLN A CA 1
ATOM 717 C C . GLN A 1 92 ? 5.781 12.166 4.913 1.00 96.94 92 GLN A C 1
ATOM 719 O O . GLN A 1 92 ? 5.293 12.609 5.955 1.00 96.94 92 GLN A O 1
ATOM 724 N N . GLU A 1 93 ? 5.037 11.933 3.829 1.00 98.06 93 GLU A N 1
ATOM 725 C CA . GLU A 1 93 ? 3.575 12.083 3.814 1.00 98.06 93 GLU A CA 1
ATOM 726 C C . GLU A 1 93 ? 2.901 11.047 4.718 1.00 98.06 93 GLU A C 1
ATOM 728 O O . GLU A 1 93 ? 2.038 11.396 5.522 1.00 98.06 93 GLU A O 1
ATOM 733 N N . VAL A 1 94 ? 3.336 9.786 4.657 1.00 98.19 94 VAL A N 1
ATOM 734 C CA . VAL A 1 94 ? 2.829 8.729 5.543 1.00 98.19 94 VAL A CA 1
ATOM 735 C C . VAL A 1 94 ? 3.176 9.024 7.001 1.00 98.19 94 VAL A C 1
ATOM 737 O O . VAL A 1 94 ? 2.322 8.859 7.871 1.00 98.19 94 VAL A O 1
ATOM 740 N N . LYS A 1 95 ? 4.380 9.541 7.277 1.00 97.62 95 LYS A N 1
ATOM 741 C CA . LYS A 1 95 ? 4.759 10.003 8.616 1.00 97.62 95 LYS A CA 1
ATOM 742 C C . LYS A 1 95 ? 3.816 11.091 9.118 1.00 97.62 95 LYS A C 1
ATOM 744 O O . LYS A 1 95 ? 3.248 10.945 10.193 1.00 97.62 95 LYS A O 1
ATOM 749 N N . ARG A 1 96 ? 3.600 12.147 8.327 1.00 97.50 96 ARG A N 1
ATOM 750 C CA . ARG A 1 96 ? 2.651 13.226 8.658 1.00 97.50 96 ARG A CA 1
ATOM 751 C C . ARG A 1 96 ? 1.219 12.724 8.811 1.00 97.50 96 ARG A C 1
ATOM 753 O O . ARG A 1 96 ? 0.431 13.302 9.552 1.00 97.50 96 ARG A O 1
ATOM 760 N N . PHE A 1 97 ? 0.856 11.668 8.093 1.00 98.19 97 PHE A N 1
ATOM 761 C CA . PHE A 1 97 ? -0.458 11.071 8.209 1.00 98.19 97 PHE A CA 1
ATOM 762 C C . PHE A 1 97 ? -0.613 10.285 9.513 1.00 98.19 97 PHE A C 1
ATOM 764 O O . PHE A 1 97 ? -1.617 10.474 10.192 1.00 98.19 97 PHE A O 1
ATOM 771 N N . PHE A 1 98 ? 0.347 9.440 9.884 1.00 97.94 98 PHE A N 1
ATOM 772 C CA . PHE A 1 98 ? 0.247 8.585 11.070 1.00 97.94 98 PHE A CA 1
ATOM 773 C C . PHE A 1 98 ? 0.717 9.224 12.382 1.00 97.94 98 PHE A C 1
ATOM 775 O O . PHE A 1 98 ? 0.456 8.654 13.440 1.00 97.94 98 PHE A O 1
ATOM 782 N N . ASP A 1 99 ? 1.361 10.387 12.356 1.00 92.94 99 ASP A N 1
ATOM 783 C CA . ASP A 1 99 ? 1.835 11.092 13.551 1.00 92.94 99 ASP A CA 1
ATOM 784 C C . ASP A 1 99 ? 1.089 12.434 13.713 1.00 92.94 99 ASP A C 1
ATOM 786 O O . ASP A 1 99 ? 1.173 13.264 12.801 1.00 92.94 99 ASP A O 1
ATOM 790 N N . PRO A 1 100 ? 0.328 12.682 14.806 1.00 85.62 100 PRO A N 1
ATOM 791 C CA . PRO A 1 100 ? 0.181 11.900 16.047 1.00 85.62 100 PRO A CA 1
ATOM 792 C C . PRO A 1 100 ? -1.090 11.020 16.092 1.00 85.62 100 PRO A C 1
ATOM 794 O O . PRO A 1 100 ? -1.853 11.059 17.056 1.00 85.62 100 PRO A O 1
ATOM 797 N N . GLU A 1 101 ? -1.377 10.242 15.046 1.00 91.81 101 GLU A N 1
ATOM 798 C CA . GLU A 1 101 ? -2.643 9.503 14.917 1.00 91.81 101 GLU A CA 1
ATOM 799 C C . GLU A 1 101 ? -2.865 8.496 16.059 1.00 91.81 101 GLU A C 1
ATOM 801 O O . GLU A 1 101 ? -2.027 7.624 16.285 1.00 91.81 101 GLU A O 1
ATOM 806 N N . ALA A 1 102 ? -4.014 8.576 16.735 1.00 92.75 102 ALA A N 1
ATOM 807 C CA . ALA A 1 102 ? -4.393 7.674 17.829 1.00 92.75 102 ALA A CA 1
ATOM 808 C C . ALA A 1 102 ? -5.305 6.521 17.372 1.00 92.75 102 ALA A C 1
ATOM 810 O O . ALA A 1 102 ? -5.467 5.536 18.094 1.00 92.75 102 ALA A O 1
ATOM 811 N N . ALA A 1 103 ? -5.909 6.639 16.187 1.00 96.25 103 ALA A N 1
ATOM 812 C CA . ALA A 1 103 ? -6.702 5.585 15.572 1.00 96.25 103 ALA A CA 1
ATOM 813 C C . ALA A 1 103 ? -5.854 4.360 15.181 1.00 96.25 103 ALA A C 1
ATOM 815 O O . ALA A 1 103 ? -4.634 4.434 15.026 1.00 96.25 103 ALA A O 1
ATOM 816 N N 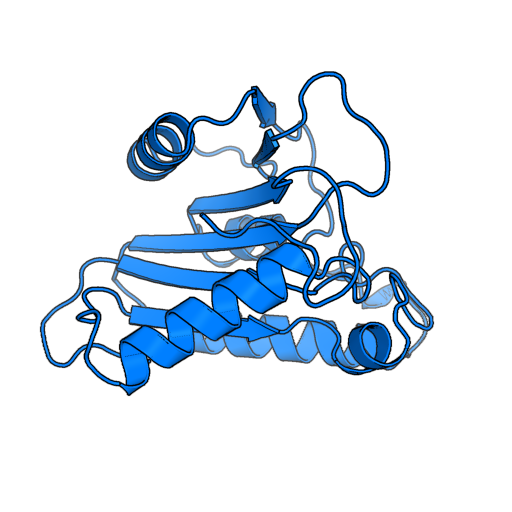. GLU A 1 104 ? -6.518 3.225 14.951 1.00 97.62 104 GLU A N 1
ATOM 817 C CA . GLU A 1 104 ? -5.867 2.047 14.378 1.00 97.62 104 GLU A CA 1
ATOM 818 C C . GLU A 1 104 ? -5.344 2.368 12.970 1.00 97.62 104 GLU A C 1
ATOM 820 O O . GLU A 1 104 ? -6.074 2.895 12.126 1.00 97.62 104 GLU A O 1
ATOM 825 N N . ARG A 1 105 ? -4.076 2.043 12.712 1.00 98.50 105 ARG A N 1
ATOM 826 C CA . ARG A 1 105 ? -3.372 2.401 11.477 1.00 98.50 105 ARG A CA 1
ATOM 827 C C . ARG A 1 105 ? -3.365 1.222 10.515 1.00 98.50 105 ARG A C 1
ATOM 829 O O . ARG A 1 105 ? -2.915 0.139 10.888 1.00 98.50 105 ARG A O 1
ATOM 836 N N . PHE A 1 106 ? -3.806 1.444 9.282 1.00 98.75 106 PHE A N 1
ATOM 837 C CA . PHE A 1 106 ? -3.789 0.444 8.216 1.00 98.75 106 PHE A CA 1
ATOM 838 C C . PHE A 1 106 ? -3.085 0.980 6.976 1.00 98.75 106 PHE A C 1
ATOM 840 O O . PHE A 1 106 ? -3.194 2.168 6.673 1.00 98.75 106 PHE A O 1
ATOM 847 N N . HIS A 1 107 ? -2.397 0.110 6.242 1.00 98.81 107 HIS A N 1
ATOM 848 C CA . HIS A 1 107 ? -1.815 0.465 4.951 1.00 98.81 107 HIS A CA 1
ATOM 849 C C . HIS A 1 107 ? -1.943 -0.686 3.950 1.00 98.81 107 HIS A C 1
ATOM 851 O O . HIS A 1 107 ? -1.301 -1.722 4.109 1.00 98.81 107 HIS A O 1
ATOM 857 N N . TYR A 1 108 ? -2.757 -0.480 2.917 1.00 98.50 108 TYR A N 1
ATOM 858 C CA . TYR A 1 108 ? -2.925 -1.415 1.809 1.00 98.50 108 TYR A CA 1
ATOM 859 C C . TYR A 1 108 ? -2.200 -0.881 0.583 1.00 98.50 108 TYR A C 1
ATOM 861 O O . TYR A 1 108 ? -2.605 0.133 0.011 1.00 98.50 108 TYR A O 1
ATOM 869 N N . ASP A 1 109 ? -1.129 -1.570 0.210 1.00 98.31 109 ASP A N 1
ATOM 870 C CA . ASP A 1 109 ? -0.333 -1.250 -0.965 1.00 98.31 109 ASP A CA 1
ATOM 871 C C . ASP A 1 109 ? -0.785 -2.122 -2.131 1.00 98.31 109 ASP A C 1
ATOM 873 O O . ASP A 1 109 ? -0.528 -3.325 -2.153 1.00 98.31 109 ASP A O 1
ATOM 877 N N . LEU A 1 110 ? -1.556 -1.540 -3.046 1.00 97.06 110 LEU A N 1
ATOM 878 C CA . LEU A 1 110 ? -2.261 -2.262 -4.093 1.00 97.06 110 LEU A CA 1
ATOM 879 C C . LEU A 1 110 ? -1.397 -2.400 -5.347 1.00 97.06 110 LEU A C 1
ATOM 881 O O . LEU A 1 110 ? -0.941 -1.416 -5.937 1.00 97.06 110 LEU A O 1
ATOM 885 N N . HIS A 1 111 ? -1.252 -3.642 -5.779 1.00 95.19 111 HIS A N 1
ATOM 886 C CA . HIS A 1 111 ? -0.407 -4.085 -6.868 1.00 95.19 111 HIS A CA 1
ATOM 887 C C . HIS A 1 111 ? -1.163 -5.039 -7.796 1.00 95.19 111 HIS A C 1
ATOM 889 O O . HIS A 1 111 ? -2.246 -5.545 -7.485 1.00 95.19 111 HIS A O 1
ATOM 895 N N . THR A 1 112 ? -0.585 -5.278 -8.967 1.00 89.69 112 THR A N 1
ATOM 896 C CA . THR A 1 112 ? -1.004 -6.373 -9.850 1.00 89.69 112 THR A CA 1
ATOM 897 C C . THR A 1 112 ? 0.202 -7.167 -10.311 1.00 89.69 112 THR A C 1
ATOM 899 O O . THR A 1 112 ? 1.246 -6.617 -10.670 1.00 89.69 112 THR A O 1
ATOM 902 N N . ALA A 1 113 ? 0.031 -8.481 -10.384 1.00 74.88 113 ALA A N 1
ATOM 903 C CA . ALA A 1 113 ? 1.084 -9.377 -10.790 1.00 74.88 113 ALA A CA 1
ATOM 904 C C . ALA A 1 113 ? 1.347 -9.240 -12.297 1.00 74.88 113 ALA A C 1
ATOM 906 O O . ALA A 1 113 ? 0.450 -9.335 -13.141 1.00 74.88 113 ALA A O 1
ATOM 907 N N . ILE A 1 114 ? 2.624 -9.075 -12.648 1.00 64.12 114 ILE A N 1
ATOM 908 C CA . I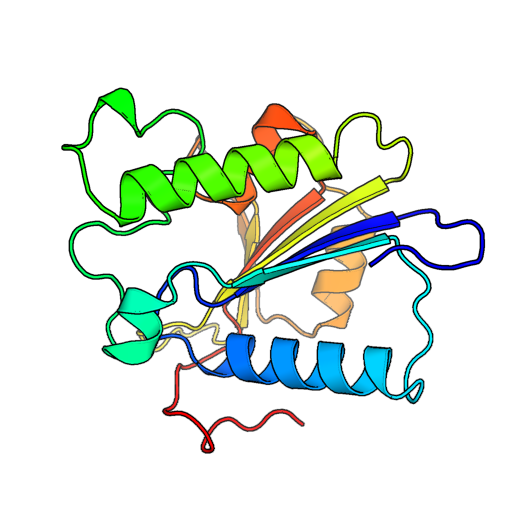LE A 1 114 ? 3.094 -9.071 -14.044 1.00 64.12 114 ILE A CA 1
ATOM 909 C C . ILE A 1 114 ? 3.186 -10.509 -14.592 1.00 64.12 114 ILE A C 1
ATOM 911 O O . ILE A 1 114 ? 3.069 -10.738 -15.795 1.00 64.12 114 ILE A O 1
ATOM 915 N N . ARG A 1 115 ? 3.403 -11.502 -13.718 1.00 66.06 115 ARG A N 1
ATOM 916 C CA . ARG A 1 115 ? 3.514 -12.924 -14.079 1.00 66.06 115 ARG A CA 1
ATOM 917 C C . ARG A 1 115 ? 2.271 -13.683 -13.636 1.00 66.06 115 ARG A C 1
ATOM 919 O O . ARG A 1 115 ? 1.695 -13.384 -12.597 1.00 66.06 115 ARG A O 1
ATOM 926 N N . GLY A 1 116 ? 1.884 -14.693 -14.415 1.00 62.69 116 GLY A N 1
ATOM 927 C CA . GLY A 1 116 ? 0.856 -15.637 -13.984 1.00 62.69 116 GLY A CA 1
ATOM 928 C C . GLY A 1 116 ? 1.281 -16.323 -12.684 1.00 62.69 116 GLY A C 1
ATOM 929 O O . GLY A 1 116 ? 2.404 -16.810 -12.585 1.00 62.69 116 GLY A O 1
ATOM 930 N N . SER A 1 117 ? 0.382 -16.339 -11.708 1.00 69.00 117 SER A N 1
ATOM 931 C CA . SER A 1 117 ? 0.518 -17.075 -10.453 1.00 69.00 117 SER A CA 1
ATOM 932 C C . SER A 1 117 ? -0.536 -18.181 -10.423 1.00 69.00 117 SER A C 1
ATOM 934 O O . SER A 1 117 ? -1.634 -17.989 -10.947 1.00 69.00 117 SER A O 1
ATOM 936 N N . CYS A 1 118 ? -0.221 -19.320 -9.801 1.00 72.12 118 CYS A N 1
ATOM 937 C CA . CYS A 1 118 ? -1.226 -20.342 -9.479 1.00 72.12 118 CYS A CA 1
ATOM 938 C C . CYS A 1 118 ? -2.254 -19.831 -8.458 1.00 72.12 118 CYS A C 1
ATOM 940 O O . CYS A 1 118 ? -3.339 -20.389 -8.359 1.00 72.12 118 CYS A O 1
ATOM 942 N N . LEU A 1 119 ? -1.895 -18.775 -7.721 1.00 77.44 119 LEU A N 1
ATOM 943 C CA . LEU A 1 119 ? -2.722 -18.050 -6.761 1.00 77.44 119 LEU A CA 1
ATOM 944 C C . LEU A 1 119 ? -2.824 -16.601 -7.263 1.00 77.44 119 LEU A C 1
ATOM 946 O O . LEU A 1 119 ? -1.911 -15.810 -7.001 1.00 77.44 119 LEU A O 1
ATOM 950 N N . PRO A 1 120 ? -3.819 -16.283 -8.110 1.00 78.38 120 PRO A N 1
ATOM 951 C CA . PRO A 1 120 ? -3.907 -14.995 -8.793 1.00 78.38 120 PRO A CA 1
ATOM 952 C C . PRO A 1 120 ? -3.992 -13.789 -7.858 1.00 78.38 120 PRO A C 1
ATOM 954 O O . PRO A 1 120 ? -3.402 -12.756 -8.171 1.00 78.38 120 PRO A O 1
ATOM 957 N N . ARG A 1 121 ? -4.714 -13.918 -6.740 1.00 88.00 121 ARG A N 1
ATOM 958 C CA . ARG A 1 121 ? -4.941 -12.854 -5.764 1.00 88.00 121 ARG A CA 1
ATOM 959 C C . ARG A 1 121 ? -4.354 -13.252 -4.421 1.00 88.00 121 ARG A C 1
ATOM 961 O O . ARG A 1 121 ? -4.784 -14.230 -3.820 1.00 88.00 121 ARG A O 1
ATOM 968 N N . PHE A 1 122 ? -3.379 -12.508 -3.922 1.00 92.25 122 PHE A N 1
ATOM 969 C CA . PHE A 1 122 ? -2.769 -12.817 -2.629 1.00 92.25 122 PHE A CA 1
ATOM 970 C C . PHE A 1 122 ? -2.290 -11.561 -1.912 1.00 92.25 122 PHE A C 1
ATOM 972 O O . PHE A 1 122 ? -2.047 -10.527 -2.532 1.00 92.25 122 PHE A O 1
ATOM 979 N N . ALA A 1 123 ? -2.130 -11.657 -0.592 1.00 95.00 123 ALA A N 1
ATOM 980 C CA . ALA A 1 123 ? -1.498 -10.607 0.199 1.00 95.00 123 ALA A CA 1
ATOM 981 C C . ALA A 1 123 ? -0.106 -11.033 0.667 1.00 95.00 123 ALA A C 1
ATOM 983 O O . ALA A 1 123 ? 0.080 -12.143 1.165 1.00 95.00 123 ALA A O 1
ATOM 984 N N . LEU A 1 124 ? 0.852 -10.116 0.584 1.00 95.62 124 LEU A N 1
ATOM 985 C CA . LEU A 1 124 ? 2.155 -10.217 1.230 1.00 95.62 124 LEU A CA 1
ATOM 986 C C . LEU A 1 124 ? 2.118 -9.444 2.547 1.00 95.62 124 LEU A C 1
ATOM 988 O O . LEU A 1 124 ? 1.945 -8.223 2.571 1.00 95.62 124 LEU A O 1
ATOM 992 N N . LEU A 1 125 ? 2.293 -10.165 3.649 1.00 97.69 125 LEU A N 1
ATOM 993 C CA . LEU A 1 125 ? 2.417 -9.605 4.982 1.00 97.69 125 LEU A CA 1
ATOM 994 C C . LEU A 1 125 ? 3.896 -9.290 5.265 1.00 97.69 125 LEU A C 1
ATOM 996 O O . LEU A 1 125 ? 4.746 -10.184 5.152 1.00 97.69 125 LEU A O 1
ATOM 1000 N N . PRO A 1 126 ? 4.232 -8.036 5.615 1.00 97.25 126 PRO A N 1
ATOM 1001 C CA . PRO A 1 126 ? 5.603 -7.644 5.896 1.00 97.25 126 PRO A CA 1
ATOM 1002 C C . PRO A 1 126 ? 6.102 -8.332 7.162 1.00 97.25 126 PRO A C 1
ATOM 1004 O O . PRO A 1 126 ? 5.343 -8.534 8.110 1.00 97.25 126 PRO A O 1
ATOM 1007 N N . PHE A 1 127 ? 7.399 -8.630 7.204 1.00 96.44 127 PHE A N 1
ATOM 1008 C CA . PHE A 1 127 ? 8.010 -9.217 8.388 1.00 96.44 127 PHE A CA 1
ATOM 1009 C C . PHE A 1 127 ? 7.792 -8.320 9.610 1.00 96.44 127 PHE A C 1
ATOM 1011 O O . PHE A 1 127 ? 8.030 -7.112 9.569 1.00 96.44 127 PHE A O 1
ATOM 1018 N N . GLN A 1 128 ? 7.371 -8.923 10.714 1.00 95.81 128 GLN A N 1
ATOM 1019 C CA . GLN A 1 128 ? 7.263 -8.275 12.012 1.00 95.81 128 GLN A CA 1
ATOM 1020 C C . GLN A 1 128 ? 7.317 -9.335 13.116 1.00 95.81 128 GLN A C 1
ATOM 1022 O 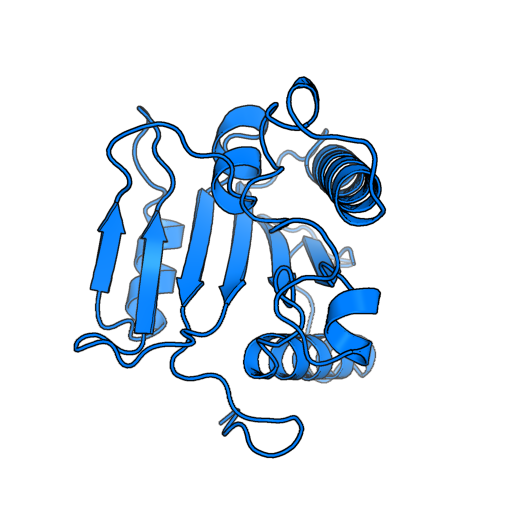O . GLN A 1 128 ? 6.943 -10.485 12.905 1.00 95.81 128 GLN A O 1
ATOM 1027 N N . THR A 1 129 ? 7.765 -8.946 14.308 1.00 95.31 129 THR A N 1
ATOM 1028 C CA . THR A 1 129 ? 7.829 -9.834 15.486 1.00 95.31 129 THR A CA 1
ATOM 1029 C C . THR A 1 129 ? 6.557 -9.802 16.334 1.00 95.31 129 THR A C 1
ATOM 1031 O O . THR A 1 129 ? 6.367 -10.642 17.209 1.00 95.31 129 THR A O 1
ATOM 1034 N N . ARG A 1 130 ? 5.679 -8.828 16.083 1.00 95.62 130 ARG A N 1
ATOM 1035 C CA . ARG A 1 130 ? 4.382 -8.680 16.748 1.00 95.62 130 ARG A CA 1
ATOM 1036 C C . ARG A 1 130 ? 3.289 -9.479 16.019 1.00 95.62 130 ARG A C 1
ATOM 1038 O O . ARG A 1 130 ? 3.405 -9.690 14.809 1.00 95.62 130 ARG A O 1
ATOM 1045 N N . PRO A 1 131 ? 2.203 -9.870 16.709 1.00 96.38 131 PRO A N 1
ATOM 1046 C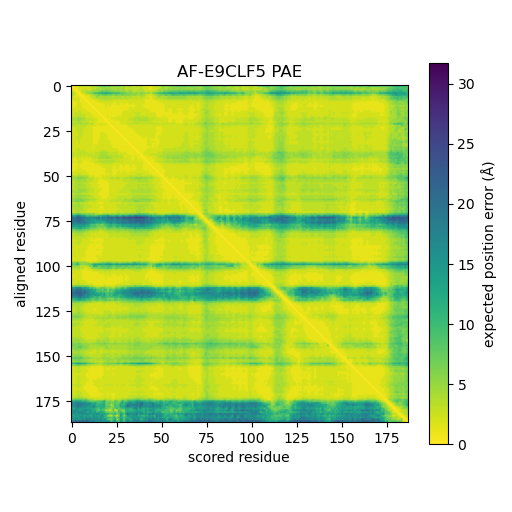 CA . PRO A 1 131 ? 1.057 -10.503 16.063 1.00 96.38 131 PRO A CA 1
ATOM 1047 C C . PRO A 1 131 ? 0.462 -9.632 14.950 1.00 96.38 131 PRO A C 1
ATOM 1049 O O . PRO A 1 131 ? 0.424 -8.402 15.052 1.00 96.38 131 PRO A O 1
ATOM 1052 N N . TYR A 1 132 ? -0.028 -10.267 13.885 1.00 97.31 132 TYR A N 1
ATOM 1053 C CA . TYR A 1 132 ? -0.795 -9.571 12.853 1.00 97.31 132 TYR A CA 1
ATOM 1054 C C . TYR A 1 132 ? -2.168 -9.152 13.385 1.00 97.31 132 TYR A C 1
ATOM 1056 O O . TYR A 1 132 ? -2.766 -9.826 14.223 1.00 97.31 132 TYR A O 1
ATOM 1064 N N . SER A 1 133 ? -2.675 -8.022 12.887 1.00 97.62 133 SER A N 1
ATOM 1065 C CA . SER A 1 133 ? -3.990 -7.510 13.273 1.00 97.62 133 SER A CA 1
ATOM 1066 C C . SER A 1 133 ? -5.090 -8.483 12.853 1.00 97.62 133 SER A C 1
ATOM 1068 O O . SER A 1 133 ? -5.288 -8.713 11.661 1.00 97.62 133 SER A O 1
ATOM 1070 N N . GLY A 1 134 ? -5.854 -8.998 13.821 1.00 97.38 134 GLY A N 1
ATOM 1071 C CA . GLY A 1 134 ? -7.005 -9.861 13.538 1.00 97.38 134 GLY A CA 1
ATOM 1072 C C . GLY A 1 134 ? -8.051 -9.179 12.651 1.00 97.38 134 GLY A C 1
ATOM 1073 O O . GLY A 1 134 ? -8.644 -9.822 11.792 1.00 97.38 134 GLY A O 1
ATOM 1074 N N . LYS A 1 135 ? -8.214 -7.854 12.784 1.00 97.19 135 LYS A N 1
ATOM 1075 C CA . LYS A 1 135 ? -9.112 -7.064 11.928 1.00 97.19 135 LYS A CA 1
ATOM 1076 C C . LYS A 1 135 ? -8.632 -7.025 10.478 1.00 97.19 135 LYS A C 1
ATOM 1078 O O . LYS A 1 135 ? -9.439 -7.204 9.577 1.00 97.19 135 LYS A O 1
ATOM 1083 N N . MET A 1 136 ? -7.328 -6.829 10.258 1.00 97.25 136 MET A N 1
ATOM 1084 C CA . MET A 1 136 ? -6.763 -6.868 8.908 1.00 97.25 136 MET A CA 1
ATOM 1085 C C . MET A 1 136 ? -6.933 -8.256 8.293 1.00 97.25 136 MET A C 1
ATOM 1087 O O . MET A 1 136 ? -7.387 -8.347 7.163 1.00 97.25 136 MET A O 1
ATOM 1091 N N . LEU A 1 137 ? -6.627 -9.324 9.036 1.00 96.38 137 LEU A N 1
ATOM 1092 C CA . LEU A 1 137 ? -6.775 -10.693 8.535 1.00 96.38 137 LEU A CA 1
ATOM 1093 C C . LEU A 1 137 ? -8.231 -11.011 8.164 1.00 96.38 137 LEU A C 1
ATOM 1095 O O . LEU A 1 137 ? -8.463 -11.565 7.100 1.00 96.38 137 LEU A O 1
ATOM 1099 N N . ALA A 1 138 ? -9.205 -10.583 8.975 1.00 95.75 138 ALA A N 1
ATOM 1100 C CA . ALA A 1 138 ? -10.625 -10.746 8.658 1.00 95.75 138 ALA A CA 1
ATOM 1101 C C . ALA A 1 138 ? -11.053 -9.972 7.396 1.00 95.75 138 ALA A C 1
ATOM 1103 O O . ALA A 1 138 ? -11.874 -10.457 6.626 1.00 95.75 138 ALA A O 1
ATOM 1104 N N . TRP A 1 139 ? -10.507 -8.774 7.158 1.00 94.69 139 TRP A N 1
ATOM 1105 C CA . TRP A 1 139 ? -10.783 -8.029 5.923 1.00 94.69 139 TRP A CA 1
ATOM 1106 C C . TRP A 1 139 ? -10.123 -8.654 4.694 1.00 94.69 139 TRP A C 1
ATOM 1108 O O . TRP A 1 139 ? -10.706 -8.607 3.619 1.00 94.69 139 TRP A O 1
ATOM 1118 N N . LEU A 1 140 ? -8.931 -9.236 4.847 1.00 93.69 140 LEU A N 1
ATOM 1119 C CA . LEU A 1 140 ? -8.251 -9.955 3.768 1.00 93.69 140 LEU A CA 1
ATOM 1120 C C . LEU A 1 140 ? -8.986 -11.250 3.397 1.00 93.69 140 LEU A C 1
ATOM 1122 O O . LEU A 1 140 ? -9.101 -11.557 2.217 1.00 93.69 140 LEU A O 1
ATOM 1126 N N . ASP A 1 141 ? -9.519 -11.962 4.389 1.00 89.69 141 ASP A N 1
ATOM 1127 C CA . ASP A 1 141 ? -10.380 -13.134 4.193 1.00 89.69 141 ASP A CA 1
ATOM 1128 C C . ASP A 1 141 ? -11.681 -12.753 3.464 1.00 89.69 141 ASP A C 1
ATOM 1130 O O . ASP A 1 141 ? -12.031 -13.338 2.444 1.00 89.69 141 ASP A O 1
ATOM 1134 N N . ALA A 1 142 ? -12.338 -11.672 3.900 1.00 90.31 142 ALA A N 1
ATOM 1135 C CA . ALA A 1 142 ? -13.542 -11.152 3.248 1.00 90.31 142 ALA A CA 1
ATOM 1136 C C . ALA A 1 142 ? 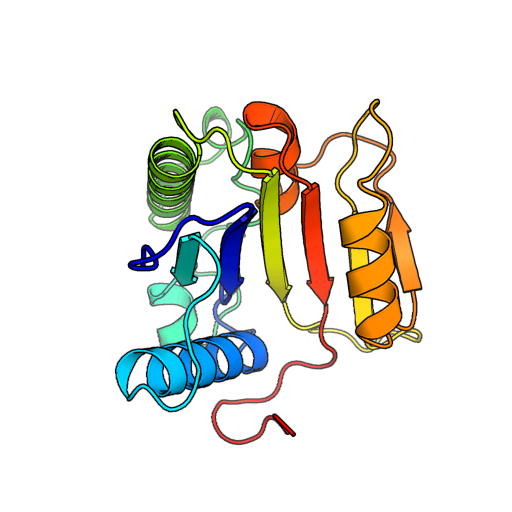-13.303 -10.610 1.824 1.00 90.31 142 ALA A C 1
ATOM 1138 O O . ALA A 1 142 ? -14.255 -10.474 1.059 1.00 90.31 142 ALA A O 1
ATOM 1139 N N . ALA A 1 143 ? -12.055 -10.284 1.474 1.00 87.19 143 ALA A N 1
ATOM 1140 C CA . ALA A 1 143 ? -11.664 -9.881 0.125 1.00 87.19 143 ALA A CA 1
ATOM 1141 C C . ALA A 1 143 ? -11.458 -11.077 -0.826 1.00 87.19 143 ALA A C 1
ATOM 1143 O O . ALA A 1 143 ? -11.084 -10.861 -1.979 1.00 87.19 143 ALA A O 1
ATOM 1144 N N . ASP A 1 144 ? -11.704 -12.309 -0.357 1.00 85.44 144 ASP A N 1
ATOM 1145 C CA . ASP A 1 144 ? -11.636 -13.545 -1.142 1.00 85.44 144 ASP A CA 1
ATOM 1146 C C . ASP A 1 144 ? -10.269 -13.725 -1.827 1.00 85.44 144 ASP A C 1
ATOM 1148 O O . ASP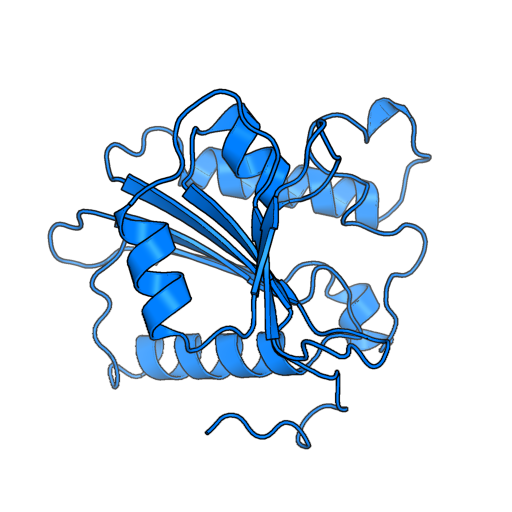 A 1 144 ? -10.154 -13.995 -3.023 1.00 85.44 144 ASP A O 1
ATOM 1152 N N . LEU A 1 145 ? -9.195 -13.490 -1.067 1.00 87.19 145 LEU A N 1
ATOM 1153 C CA . LEU A 1 145 ? -7.834 -13.726 -1.540 1.00 87.19 145 LEU A CA 1
ATOM 1154 C C . LEU A 1 145 ? -7.524 -15.225 -1.539 1.00 87.19 145 LEU A C 1
ATOM 1156 O O . LEU A 1 145 ? -7.842 -15.938 -0.592 1.00 87.19 145 LEU A O 1
ATOM 1160 N N . ASP A 1 146 ? -6.794 -15.682 -2.553 1.00 87.44 146 ASP A N 1
ATOM 1161 C CA . ASP A 1 146 ? -6.417 -17.089 -2.702 1.00 87.44 146 ASP A CA 1
ATOM 1162 C C . ASP A 1 146 ? -5.344 -17.509 -1.681 1.00 87.44 146 ASP A C 1
ATOM 1164 O O . ASP A 1 146 ? -5.204 -18.692 -1.365 1.00 87.44 146 ASP A O 1
ATOM 1168 N N . ALA A 1 147 ? -4.544 -16.556 -1.183 1.00 91.19 147 ALA A N 1
ATOM 1169 C CA . ALA A 1 147 ? -3.511 -16.824 -0.187 1.00 91.19 147 ALA A CA 1
ATOM 1170 C C . ALA A 1 147 ? -3.038 -15.594 0.598 1.00 91.19 147 ALA A C 1
ATOM 1172 O O . ALA A 1 147 ? -3.085 -14.449 0.141 1.00 91.19 147 ALA A O 1
ATOM 1173 N N . LEU A 1 148 ? -2.455 -15.879 1.765 1.00 93.75 148 LEU A N 1
ATOM 1174 C CA . LEU A 1 148 ? -1.643 -14.955 2.548 1.00 93.75 148 LEU A CA 1
ATOM 1175 C C . LEU A 1 148 ? -0.210 -15.488 2.616 1.00 93.75 148 LEU A C 1
ATOM 1177 O O . LEU A 1 148 ? 0.020 -16.628 3.017 1.00 93.75 148 LEU A O 1
ATOM 1181 N N . VAL A 1 149 ? 0.760 -14.657 2.251 1.00 94.12 149 VAL A N 1
ATOM 1182 C CA . VAL A 1 149 ? 2.186 -14.992 2.255 1.00 94.12 149 VAL A CA 1
ATOM 1183 C C . VAL A 1 149 ? 2.897 -14.089 3.255 1.00 94.12 149 VAL A C 1
ATOM 1185 O O . VAL A 1 149 ? 2.760 -12.873 3.204 1.00 94.12 149 VAL A O 1
ATOM 1188 N N . MET A 1 150 ? 3.667 -14.669 4.173 1.00 95.06 150 MET A N 1
ATOM 1189 C CA . MET A 1 150 ? 4.378 -13.920 5.214 1.00 95.06 150 MET A CA 1
ATOM 1190 C C . MET A 1 150 ? 5.865 -13.819 4.888 1.00 95.06 150 MET A C 1
ATOM 1192 O O . MET A 1 150 ? 6.520 -14.832 4.640 1.00 95.06 150 MET A O 1
ATOM 1196 N N . HIS A 1 151 ? 6.423 -12.610 4.942 1.00 94.38 151 HIS A N 1
ATOM 1197 C CA . HIS A 1 151 ? 7.872 -12.436 4.901 1.00 94.38 151 HIS A CA 1
ATOM 1198 C C . HIS A 1 151 ? 8.516 -12.940 6.199 1.00 94.38 151 HIS A C 1
ATOM 1200 O O . HIS A 1 151 ? 8.072 -12.616 7.299 1.00 94.38 151 HIS A O 1
ATOM 1206 N N . ASN A 1 152 ? 9.604 -13.699 6.064 1.00 93.94 152 ASN A N 1
ATOM 1207 C CA . ASN A 1 152 ? 10.382 -14.242 7.181 1.00 93.94 152 ASN A CA 1
ATOM 1208 C C . ASN A 1 152 ? 11.588 -13.368 7.580 1.00 93.94 152 ASN A C 1
ATOM 1210 O O . ASN A 1 152 ? 12.282 -13.699 8.538 1.00 93.94 152 ASN A O 1
ATOM 1214 N N . ALA A 1 153 ? 11.836 -12.269 6.864 1.00 93.81 153 ALA A N 1
ATOM 1215 C CA . ALA A 1 153 ? 12.910 -11.317 7.125 1.00 93.81 153 ALA A CA 1
ATOM 1216 C C . ALA A 1 153 ? 12.502 -9.892 6.692 1.00 93.81 153 ALA A C 1
ATOM 1218 O O . ALA A 1 153 ? 11.619 -9.753 5.837 1.00 93.81 153 ALA A O 1
ATOM 1219 N N . PRO A 1 154 ? 13.126 -8.835 7.254 1.00 93.12 154 PRO A N 1
ATOM 1220 C CA . PRO A 1 154 ? 12.952 -7.453 6.804 1.00 93.12 154 PRO A CA 1
ATOM 1221 C C . PRO A 1 154 ? 13.091 -7.282 5.285 1.00 93.12 154 PRO A C 1
ATOM 1223 O O . PRO A 1 154 ? 13.934 -7.922 4.658 1.00 93.12 154 PRO A O 1
ATOM 1226 N N . CYS A 1 155 ? 12.296 -6.387 4.698 1.00 89.62 155 CYS A N 1
ATOM 1227 C CA . CYS A 1 155 ? 12.355 -6.050 3.275 1.00 89.62 155 CYS A CA 1
ATOM 1228 C C . CYS A 1 155 ? 12.191 -4.539 3.061 1.00 89.62 155 CYS A C 1
ATOM 1230 O O . CYS A 1 155 ? 11.793 -3.830 3.970 1.00 89.62 155 CYS A O 1
ATOM 1232 N N . SER A 1 156 ? 12.495 -4.023 1.873 1.00 93.38 156 SER A N 1
ATOM 1233 C CA . SER A 1 156 ? 12.450 -2.582 1.583 1.00 93.38 156 SER A CA 1
ATOM 1234 C C . SER A 1 156 ? 11.176 -2.127 0.856 1.00 93.38 156 SER A C 1
ATOM 1236 O O . SER A 1 156 ? 11.217 -1.324 -0.079 1.00 93.38 156 SER A O 1
ATOM 1238 N N . THR A 1 157 ? 10.033 -2.687 1.256 1.00 96.25 157 THR A N 1
ATOM 1239 C CA . THR A 1 157 ? 8.725 -2.399 0.648 1.00 96.25 157 THR A CA 1
ATOM 1240 C C . THR A 1 157 ? 7.974 -1.302 1.393 1.00 96.25 157 THR A C 1
ATOM 1242 O O . THR A 1 157 ? 8.215 -1.042 2.577 1.00 96.25 157 THR A O 1
ATOM 1245 N N . PHE A 1 158 ? 7.012 -0.674 0.719 1.00 97.81 158 PHE A N 1
ATOM 1246 C CA . PHE A 1 158 ? 6.228 0.405 1.318 1.00 97.81 158 PHE A CA 1
ATOM 1247 C C . PHE A 1 158 ? 5.332 -0.084 2.466 1.00 97.81 158 PHE A C 1
ATOM 1249 O O . PHE A 1 158 ? 5.210 0.565 3.515 1.00 97.81 158 PHE A O 1
ATOM 1256 N N . SER A 1 159 ? 4.763 -1.282 2.307 1.00 97.69 159 SER A N 1
ATOM 1257 C CA . SER A 1 159 ? 4.002 -1.954 3.359 1.00 97.69 159 SER A CA 1
ATOM 1258 C C . SER A 1 159 ? 4.888 -2.291 4.567 1.00 97.69 159 SER A C 1
ATOM 1260 O O . SER A 1 159 ? 4.468 -2.052 5.705 1.00 97.69 159 SER A O 1
ATOM 1262 N N . TYR A 1 160 ? 6.136 -2.737 4.363 1.00 97.88 160 TYR A N 1
ATOM 1263 C CA . TYR A 1 160 ? 7.087 -2.945 5.461 1.00 97.88 160 TYR A CA 1
ATOM 1264 C C . TYR A 1 160 ? 7.472 -1.643 6.162 1.00 97.88 160 TYR A C 1
ATOM 1266 O O . TYR A 1 160 ? 7.462 -1.616 7.390 1.00 97.88 160 TYR A O 1
ATOM 1274 N N . PHE A 1 161 ? 7.724 -0.552 5.432 1.00 97.62 161 PHE A N 1
ATOM 1275 C CA . PHE A 1 161 ? 7.976 0.766 6.025 1.00 97.62 161 PHE A CA 1
ATOM 1276 C C . PHE A 1 161 ? 6.869 1.155 7.016 1.00 97.62 161 PHE A C 1
ATOM 1278 O O . PHE A 1 161 ? 7.134 1.436 8.186 1.00 97.62 161 PHE A O 1
ATOM 1285 N N . SER A 1 162 ? 5.602 1.075 6.603 1.00 97.94 162 SER A N 1
ATOM 1286 C CA . SER A 1 162 ? 4.499 1.438 7.503 1.00 97.94 162 SER A CA 1
ATOM 1287 C C . SER A 1 162 ? 4.364 0.516 8.715 1.00 97.94 162 SER A C 1
ATOM 1289 O O . SER A 1 162 ? 4.073 0.979 9.822 1.00 97.94 162 SER A O 1
ATOM 1291 N N . SER A 1 163 ? 4.638 -0.775 8.529 1.00 97.69 163 SER A N 1
ATOM 1292 C CA . SER A 1 163 ? 4.710 -1.741 9.624 1.00 97.69 163 SER A CA 1
ATOM 1293 C C . SER A 1 163 ? 5.850 -1.404 10.599 1.00 97.69 163 SER A C 1
ATOM 1295 O O . SER A 1 163 ? 5.626 -1.355 11.811 1.00 97.69 163 SER A O 1
ATOM 1297 N N . LYS A 1 164 ? 7.063 -1.149 10.101 1.00 96.75 164 LYS A N 1
ATOM 1298 C CA . LYS A 1 164 ? 8.273 -0.931 10.904 1.00 96.75 164 LYS A CA 1
ATOM 1299 C C . LYS A 1 164 ? 8.188 0.345 11.742 1.00 96.75 164 LYS A C 1
ATOM 1301 O O . LYS A 1 164 ? 8.410 0.273 12.946 1.00 96.75 164 LYS A O 1
ATOM 1306 N N . TYR A 1 165 ? 7.852 1.489 11.141 1.00 96.62 165 TYR A N 1
ATOM 1307 C CA . TYR A 1 165 ? 7.943 2.785 11.836 1.00 96.62 165 TYR A CA 1
ATOM 1308 C C . TYR A 1 165 ? 6.664 3.211 12.550 1.00 96.62 165 TYR A C 1
ATOM 1310 O O . TYR A 1 165 ? 6.739 3.965 13.517 1.00 96.62 165 TYR A O 1
ATOM 1318 N N . PHE A 1 166 ? 5.493 2.742 12.107 1.00 97.25 166 PHE A N 1
ATOM 1319 C CA . PHE A 1 166 ? 4.210 3.231 12.631 1.00 97.25 166 PHE A CA 1
ATOM 1320 C C . PHE A 1 166 ? 3.356 2.150 13.284 1.00 97.25 166 PHE A C 1
ATOM 1322 O O . PHE A 1 166 ? 2.244 2.447 13.722 1.00 97.25 166 PHE A O 1
ATOM 1329 N N . ASN A 1 167 ? 3.850 0.910 13.370 1.00 96.69 167 ASN A N 1
ATOM 1330 C CA . ASN A 1 167 ? 3.073 -0.245 13.823 1.00 96.69 167 ASN A CA 1
ATOM 1331 C C . ASN A 1 167 ? 1.736 -0.395 13.071 1.00 96.69 167 ASN A C 1
ATOM 1333 O O . ASN A 1 167 ? 0.755 -0.877 13.638 1.00 96.69 167 ASN A O 1
ATOM 1337 N N . ALA A 1 168 ? 1.678 0.048 11.811 1.00 98.12 168 ALA A N 1
ATOM 1338 C CA . ALA A 1 168 ? 0.478 -0.086 11.003 1.00 98.12 168 ALA A CA 1
ATOM 1339 C C . ALA A 1 168 ? 0.242 -1.559 10.648 1.00 98.12 168 ALA A C 1
ATOM 1341 O O . ALA A 1 168 ? 1.183 -2.299 10.353 1.00 98.12 168 ALA A O 1
ATOM 1342 N N . ALA A 1 169 ? -1.022 -1.974 10.649 1.00 98.44 169 ALA A N 1
ATOM 1343 C CA . ALA A 1 169 ? -1.433 -3.223 10.034 1.00 98.44 169 ALA A CA 1
ATOM 1344 C C . ALA A 1 169 ? -1.377 -3.032 8.515 1.00 98.44 169 ALA A C 1
ATOM 1346 O O . ALA A 1 169 ? -2.233 -2.364 7.934 1.00 98.44 169 ALA A O 1
ATOM 1347 N N . SER A 1 170 ? -0.326 -3.549 7.890 1.00 98.44 170 SER A N 1
ATOM 1348 C CA . SER A 1 170 ? -0.061 -3.313 6.478 1.00 98.44 170 SER A CA 1
ATOM 1349 C C . SER A 1 170 ? 0.144 -4.595 5.694 1.00 98.44 170 SER A C 1
ATOM 1351 O O . SER A 1 170 ? 0.575 -5.617 6.232 1.00 98.44 170 SER A O 1
ATOM 1353 N N . CYS A 1 171 ? -0.156 -4.523 4.403 1.00 97.94 171 CYS A N 1
ATOM 1354 C CA . CYS A 1 171 ? 0.150 -5.572 3.448 1.00 97.94 171 CYS A CA 1
ATOM 1355 C C . CYS A 1 171 ? 0.310 -4.996 2.044 1.00 97.94 171 CYS A C 1
ATOM 1357 O O . CYS A 1 171 ? -0.165 -3.900 1.737 1.00 97.94 171 CYS A O 1
ATOM 1359 N N . THR A 1 172 ? 0.981 -5.765 1.198 1.00 97.38 172 THR A N 1
ATOM 1360 C CA . THR A 1 172 ? 0.961 -5.567 -0.249 1.00 97.38 172 THR A CA 1
ATOM 1361 C C . THR A 1 172 ? -0.077 -6.525 -0.831 1.00 97.38 172 THR A C 1
ATOM 1363 O O . THR A 1 172 ? -0.033 -7.718 -0.538 1.00 97.38 172 THR A O 1
ATOM 1366 N N . LEU A 1 173 ? -1.033 -6.009 -1.599 1.00 95.31 173 LEU A N 1
ATOM 1367 C CA . LEU A 1 173 ? -2.128 -6.755 -2.214 1.00 95.31 173 LEU A CA 1
ATOM 1368 C C . LEU A 1 173 ? -1.860 -6.938 -3.699 1.00 95.31 173 LEU A C 1
ATOM 1370 O O . LEU A 1 173 ? -1.857 -5.967 -4.442 1.00 95.31 173 LEU A O 1
ATOM 1374 N N . GLU A 1 174 ? -1.694 -8.176 -4.134 1.00 93.06 174 GLU A N 1
ATOM 1375 C CA . GLU A 1 174 ? -1.576 -8.533 -5.544 1.00 93.06 174 GLU A CA 1
ATOM 1376 C C . GLU A 1 174 ? -2.969 -8.920 -6.041 1.00 93.06 174 GLU A C 1
ATOM 1378 O O . GLU A 1 174 ? -3.476 -9.984 -5.699 1.00 93.06 174 GLU A O 1
ATOM 1383 N N . LEU A 1 175 ? -3.625 -8.038 -6.798 1.00 86.69 175 LEU A N 1
ATOM 1384 C CA . LEU A 1 175 ? -5.052 -8.141 -7.149 1.00 86.69 175 LEU A CA 1
ATOM 1385 C C . LEU A 1 175 ? -5.307 -8.836 -8.499 1.00 86.69 175 LEU A C 1
ATOM 1387 O O . LEU A 1 175 ? -6.268 -8.529 -9.199 1.00 86.69 175 LEU A O 1
ATOM 1391 N N . GLY A 1 176 ? -4.448 -9.778 -8.892 1.00 80.94 176 GLY A N 1
ATOM 1392 C CA . GLY A 1 176 ? -4.533 -10.447 -10.192 1.00 80.94 176 GLY A CA 1
ATOM 1393 C C . GLY A 1 176 ? -3.630 -9.827 -11.259 1.00 80.94 176 GLY A C 1
ATOM 1394 O O . GLY A 1 176 ? -2.604 -9.221 -10.956 1.00 80.94 176 GLY A O 1
ATOM 1395 N N . LYS A 1 177 ? -3.964 -10.049 -12.536 1.00 69.81 177 LYS A N 1
ATOM 1396 C CA . LYS A 1 177 ? -3.098 -9.693 -13.674 1.00 69.81 177 LYS A CA 1
ATOM 1397 C C . LYS A 1 177 ? -3.254 -8.230 -14.078 1.00 69.81 177 LYS A C 1
ATOM 1399 O O . LYS A 1 177 ? -4.371 -7.756 -14.248 1.00 69.81 177 LYS A O 1
ATOM 1404 N N . ALA A 1 178 ? -2.135 -7.567 -14.360 1.00 65.25 178 ALA A N 1
ATOM 1405 C CA . ALA A 1 178 ? -2.137 -6.225 -14.935 1.00 65.25 178 ALA A CA 1
ATOM 1406 C C . ALA A 1 178 ? -2.744 -6.221 -16.356 1.00 65.25 178 ALA A C 1
ATOM 1408 O O . ALA A 1 178 ? -2.250 -6.931 -17.237 1.00 65.25 178 ALA A O 1
ATOM 1409 N N . GLN A 1 179 ? -3.771 -5.399 -16.599 1.00 68.31 179 GLN A N 1
ATOM 1410 C CA . GLN A 1 179 ? -4.239 -5.045 -17.946 1.00 68.31 179 GLN A CA 1
ATOM 1411 C C . GLN A 1 179 ? -4.004 -3.551 -18.228 1.00 68.31 179 GLN A C 1
ATOM 1413 O O . GLN A 1 179 ? -3.880 -2.758 -17.289 1.00 68.31 179 GLN A O 1
ATOM 1418 N N . PRO A 1 180 ? -3.945 -3.134 -19.510 1.00 69.56 180 PRO A N 1
ATOM 1419 C CA . PRO A 1 180 ? -3.927 -1.718 -19.874 1.00 69.56 180 PRO A CA 1
ATOM 1420 C C . PRO A 1 180 ? -5.135 -0.948 -19.320 1.00 69.56 180 PRO A C 1
ATOM 1422 O O . PRO A 1 180 ? -6.183 -1.534 -19.052 1.00 69.56 180 PRO A O 1
ATOM 1425 N N . PHE A 1 181 ? -5.001 0.378 -19.227 1.00 66.12 181 PHE A N 1
ATOM 1426 C CA . PHE A 1 181 ? -6.086 1.277 -18.812 1.00 66.12 181 PHE A CA 1
ATOM 1427 C C . PHE A 1 181 ? -7.360 1.042 -19.642 1.00 66.12 181 PHE A C 1
ATOM 1429 O O . PHE A 1 181 ? -7.292 0.856 -20.861 1.00 66.12 181 PHE A O 1
ATOM 1436 N N . GLY A 1 182 ? -8.515 1.038 -18.980 1.00 64.06 182 GLY A N 1
ATOM 1437 C CA . GLY A 1 182 ? -9.836 0.805 -19.558 1.00 64.06 182 GLY A CA 1
ATOM 1438 C C . GLY A 1 182 ? -10.143 -0.655 -19.896 1.00 64.06 182 GLY A C 1
ATOM 1439 O O . GLY A 1 182 ? -11.157 -0.919 -20.539 1.00 64.06 182 GLY A O 1
ATOM 1440 N N . ARG A 1 183 ? -9.273 -1.603 -19.520 1.00 69.12 183 ARG A N 1
ATOM 1441 C CA . ARG A 1 183 ? -9.459 -3.044 -19.782 1.00 69.12 183 ARG A CA 1
ATOM 1442 C C . ARG A 1 183 ? -9.508 -3.907 -18.524 1.00 69.12 183 ARG A C 1
ATOM 1444 O O . ARG A 1 183 ? -9.606 -5.126 -18.649 1.00 69.12 183 ARG A O 1
ATOM 1451 N N . ASN A 1 184 ? -9.400 -3.306 -17.342 1.00 69.31 184 ASN A N 1
ATOM 1452 C CA . ASN A 1 184 ? -9.549 -4.027 -16.086 1.00 69.31 184 ASN A CA 1
ATOM 1453 C C . ASN A 1 184 ? -11.040 -4.188 -15.775 1.00 69.31 184 ASN A C 1
ATOM 1455 O O . ASN A 1 184 ? -11.805 -3.231 -15.892 1.00 69.31 184 ASN A O 1
ATOM 1459 N N . ASP A 1 185 ? -11.443 -5.399 -15.398 1.00 69.69 185 ASP A N 1
ATOM 1460 C CA . ASP A 1 185 ? -12.743 -5.613 -14.773 1.00 69.69 185 ASP A CA 1
ATOM 1461 C C . ASP A 1 185 ? -12.645 -5.129 -13.322 1.00 69.69 185 ASP A C 1
ATOM 1463 O O . ASP A 1 185 ? -11.808 -5.618 -12.561 1.00 69.69 185 ASP A O 1
ATOM 1467 N N . LEU A 1 186 ? -13.423 -4.099 -12.991 1.00 68.44 186 LEU A N 1
ATOM 1468 C CA . LEU A 1 186 ? -13.438 -3.452 -11.674 1.00 68.44 186 LEU A CA 1
ATOM 1469 C C . LEU A 1 186 ? -14.680 -3.842 -10.857 1.00 68.44 186 LEU A C 1
ATOM 1471 O O . LEU A 1 186 ? -14.931 -3.221 -9.822 1.00 68.44 186 LEU A O 1
ATOM 1475 N N . SER A 1 187 ? -15.489 -4.780 -11.370 1.00 57.28 187 SER A N 1
ATOM 1476 C CA . SER A 1 187 ? -16.737 -5.217 -10.738 1.00 57.28 187 SER A CA 1
ATOM 1477 C C . SER A 1 187 ? -16.543 -6.167 -9.560 1.00 57.28 187 SER A C 1
ATOM 1479 O O . SER A 1 187 ? -15.504 -6.862 -9.492 1.00 57.28 187 SER A O 1
#

pLDDT: mean 91.09, std 9.64, range [57.28, 98.81]

Radius of gyration: 15.92 Å; Cα contacts (8 Å, |Δi|>4): 365; chains: 1; bounding box: 45×35×38 Å

Secondary structure (DSSP, 8-state):
---SS--SEEEEEEE-SSTT-HHHHHHHHHHHHHHHTTSS---SEEEEEE--HHHHHHTSS-SSS-GGGSSSSGGGGSPP-HHHHHHHHHHHHHHHHHTT--SEEEEEEEEEESS--SSSEEEEEPP-SSPPPHHHHHHHHHTT-SEEEE-SS----HHHHHHHHH--EEEEEEEEE---TT-S---

Organism: NCBI:txid914128